Protein 1Y9U (pdb70)

Nearest PDB structures (foldseek):
  1y9u-assembly1_A  TM=1.003E+00  e=2.178E-64  Bordetella pertussis Tohama I
  1si1-assembly1_A  TM=9.492E-01  e=6.225E-42  Mannheimia haemolytica
  1q35-assembly1_A  TM=8.789E-01  e=8.804E-40  Mannheimia haemolytica
  6g7q-assembly1_B  TM=9.442E-01  e=4.178E-35  Trichodesmium erythraeum IMS101
  1y4t-assembly2_D  TM=8.610E-01  e=1.663E-35  Campylobacter jejuni

B-factor: mean 17.1, std 7.38, range [7.53, 61.7]

InterPro domains:
  IPR026045 Ferric binding protein [PIRSF002825] (18-348)

CATH classification: 3.40.190.10 (+1 more: 3.40.190.10)

Sequence (314 aa):
DEVSLYTTREPKLIQPLLDAFAKDSGIKVNTVFVKDGLLERVRAEGDKSPADVLMTVDIGNLIDLVNGGVTQKIQSQTLDSVVPANLRGAEGSWYALSLRDRVLYVEKDLKLDSFRYGDLADPKWKGKVCIRSGQHPYNTALVAAMIAHDGAEATEKWLRGVKANLARKAAGGDRDVARDILGGICDIGLANAYYYVGHMKNAEPGTDARKWGDAIKVVRPTFAGGTHVNISGAAVAAHAPNKANAVKLLEYLVSEPAQTLYAQANYEYPVRAGVKLDAVVASFGPLKVDTLPVAEIAKYRKQASELVDKVGFDN

Secondary structure (DSSP, 8-state):
-EEEEEESS-GGGTHHHHHHHHHHH-PEEEEEE-SS-HHHHHHHHGGG----EEEEESHHHHHHHHHTT-EE----HHHHHHS-GGGB-GGGS-EEEEEEEEEEEEETT------BGGGGG-GGGTT-EE---TTSHHHHHHHHHHHHHH-HHHHHHHHHHHHHHBSS-S-S-HHHHHHHHHTTS-SEEEEEHHHHHHHHHSPTTSHHHHHHHTEEEE--B----B-EEEEEEEEETT-TTHHHHHHHHHHHTSHHHHHHHHHHTT-EESSTTPPPPHHHHHT----B--S-THHHHHHHHHHHHHHHHTTTT-

Radius of gyration: 19.84 Å; Cα contacts (8 Å, |Δi|>4): 669; chains: 1; bounding box: 51×49×40 Å

Solvent-accessible surface area: 13526 Å² total; per-residue (Å²): 154,55,0,7,0,4,0,31,16,98,31,148,47,2,40,86,2,0,78,38,13,28,179,127,55,60,14,124,23,44,43,40,70,7,156,127,31,10,29,102,104,9,129,91,60,30,105,190,5,68,1,0,0,0,0,8,34,20,0,13,75,0,32,78,5,44,119,16,52,7,21,48,112,6,146,10,141,53,0,58,78,25,1,60,73,31,4,63,8,82,110,6,14,10,1,0,0,0,7,20,6,3,0,0,0,0,51,105,96,46,199,32,143,52,4,93,1,43,54,0,22,55,112,138,22,147,36,87,0,0,4,38,30,2,68,48,67,39,5,8,0,1,4,0,0,7,10,29,72,76,29,37,155,45,0,32,157,14,2,109,19,0,66,58,4,28,34,57,136,3,27,49,20,3,103,28,0,0,101,7,4,74,56,61,86,3,36,0,0,1,0,4,3,11,24,0,0,59,1,50,63,21,122,105,88,53,99,40,72,124,55,0,77,10,2,62,19,13,27,0,28,16,118,83,5,1,4,3,13,0,0,0,0,1,2,2,26,89,15,82,36,80,73,23,0,26,114,0,0,46,40,0,0,28,78,91,0,0,40,89,6,5,74,37,20,44,7,49,6,11,71,94,70,12,166,40,17,82,22,6,50,84,24,31,136,31,128,38,10,107,24,68,6,38,45,2,27,144,47,42,155,76,0,36,106,18,3,107,130,7,15,4,48,138

Organism: Bordetella pertussis (strain Tohama I / ATCC BAA-589 / NCTC 13251) (NCBI:txid257313)

Foldseek 3Di:
DEAEEEELPDCVLAVVVQVVCCVVVVYHYHYHHDVDDPLVVQVVCPLPRQHFKYWYFFPLVLVCNLVSQFFDFDDDPLQPVFFDPLQADPRQAKGFFFKWFKFKKFFAPDPDAAAALLCLLPLVLAQAEAAAACLPSVNLLVLLVCCVPPNDVSSLSSLLSNLRRHNDFRHDAQLVRLVVCLVVRHGMYIHIPLLLVVQCPDDPPDPSVVSSVRTATHAHQHVHFTDITGIIMGTTNNHPPNVVSVVVRSSSSDQVNSLSSCNSSQTGGSGPPHDHDPSNVVNDDHGHHPHRSVSSSVRSVVSSVSSVVSVSRD

Structure (mmCIF, N/CA/C/O backbone):
data_1Y9U
#
_entry.id   1Y9U
#
_cell.length_a   59.390
_cell.length_b   71.470
_cell.length_c   74.820
_cell.angle_alpha   90.00
_cell.angle_beta   90.00
_cell.angle_gamma   90.00
#
_symmetry.space_group_name_H-M   'P 21 21 21'
#
loop_
_entity.id
_entity.type
_entity.pdbx_description
1 polymer 'putative iron binding protein'
2 water water
#
loop_
_atom_site.group_PDB
_atom_site.id
_atom_site.type_symbol
_atom_site.label_atom_id
_atom_site.label_alt_id
_atom_site.label_comp_id
_atom_site.label_asym_id
_atom_site.label_entity_id
_atom_site.label_seq_id
_atom_site.pdbx_PDB_ins_code
_atom_site.Cartn_x
_atom_site.Cartn_y
_atom_site.Cartn_z
_atom_site.occupancy
_atom_site.B_iso_or_equiv
_atom_site.auth_seq_id
_atom_site.auth_comp_id
_atom_site.auth_asym_id
_atom_site.auth_atom_id
_atom_site.pdbx_PDB_model_num
ATOM 1 N N . ASP A 1 6 ? -24.387 50.390 12.907 1.00 28.30 6 ASP A N 1
ATOM 2 C CA . ASP A 1 6 ? -25.056 49.656 11.795 1.00 27.62 6 ASP A CA 1
ATOM 3 C C . ASP A 1 6 ? -24.210 48.472 11.270 1.00 25.02 6 ASP A C 1
ATOM 4 O O . ASP A 1 6 ? -24.272 47.422 11.864 1.00 23.79 6 ASP A O 1
ATOM 9 N N . GLU A 1 7 ? -23.433 48.644 10.194 1.00 22.95 7 GLU A N 1
ATOM 10 C CA . GLU A 1 7 ? -22.832 47.502 9.482 1.00 21.59 7 GLU A CA 1
ATOM 11 C C . GLU A 1 7 ? -21.485 47.772 8.793 1.00 19.65 7 GLU A C 1
ATOM 12 O O . GLU A 1 7 ? -21.049 48.910 8.601 1.00 18.20 7 GLU A O 1
ATOM 18 N N . VAL A 1 8 ? -20.847 46.671 8.403 1.00 18.54 8 VAL A N 1
ATOM 19 C CA . VAL A 1 8 ? -19.580 46.692 7.681 1.00 17.61 8 VAL A CA 1
ATOM 20 C C . VAL A 1 8 ? -19.515 45.409 6.858 1.00 17.09 8 VAL A C 1
ATOM 21 O O . VAL A 1 8 ? -19.859 44.328 7.343 1.00 16.91 8 VAL A O 1
ATOM 25 N N . SER A 1 9 ? -19.058 45.546 5.620 1.00 17.45 9 SER A N 1
ATOM 26 C CA . SER A 1 9 ? -18.970 44.413 4.711 1.00 17.45 9 SER A CA 1
ATOM 27 C C . SER A 1 9 ? -17.514 44.020 4.431 1.00 16.54 9 SER A C 1
ATOM 28 O O . SER A 1 9 ? -16.736 44.799 3.916 1.00 16.15 9 SER A O 1
ATOM 31 N N . LEU A 1 10 ? -17.185 42.783 4.775 1.00 15.90 10 LEU A N 1
ATOM 32 C CA . LEU A 1 10 ? -15.847 42.227 4.538 1.00 15.68 10 LEU A CA 1
ATOM 33 C C . LEU A 1 10 ? -15.880 41.327 3.324 1.00 15.66 10 LEU A C 1
ATOM 34 O O . LEU A 1 10 ? -16.517 40.288 3.359 1.00 16.54 10 LEU A O 1
ATOM 39 N N . TYR A 1 11 ? -15.201 41.732 2.263 1.00 15.67 11 TYR A N 1
ATOM 40 C CA . TYR A 1 11 ? -15.007 40.866 1.100 1.00 16.18 11 TYR A CA 1
ATOM 41 C C . TYR A 1 11 ? -13.684 40.141 1.306 1.00 16.16 11 TYR A C 1
ATOM 42 O O . TYR A 1 11 ? -12.649 40.788 1.413 1.00 16.03 11 TYR A O 1
ATOM 51 N N . THR A 1 12 ? -13.722 38.810 1.320 1.00 16.06 12 THR A N 1
ATOM 52 C CA . THR A 1 12 ? -12.558 38.001 1.679 1.00 15.95 12 THR A CA 1
ATOM 53 C C . THR A 1 12 ? -12.371 36.809 0.770 1.00 16.61 12 THR A C 1
ATOM 54 O O . THR A 1 12 ? -13.324 36.111 0.464 1.00 15.86 12 THR A O 1
ATOM 58 N N . THR A 1 13 ? -11.124 36.564 0.371 1.00 16.97 13 THR A N 1
ATOM 59 C CA . THR A 1 13 ? -10.784 35.359 -0.377 1.00 17.86 13 THR A CA 1
ATOM 60 C C . THR A 1 13 ? -10.349 34.243 0.566 1.00 19.30 13 THR A C 1
ATOM 61 O O . THR A 1 13 ? -10.045 33.124 0.119 1.00 20.26 13 THR A O 1
ATOM 65 N N . ARG A 1 14 ? -10.256 34.550 1.862 1.00 20.68 14 ARG A N 1
ATOM 66 C CA . ARG A 1 14 ? -10.004 33.546 2.898 1.00 22.33 14 ARG A CA 1
ATOM 67 C C . ARG A 1 14 ? -11.313 32.932 3.364 1.00 24.59 14 ARG A C 1
ATOM 68 O O . ARG A 1 14 ? -12.271 33.676 3.627 1.00 24.65 14 ARG A O 1
ATOM 76 N N . GLU A 1 15 ? -11.331 31.608 3.551 1.00 27.07 15 GLU A N 1
ATOM 77 C CA . GLU A 1 15 ? -12.564 30.873 3.864 1.00 29.35 15 GLU A CA 1
ATOM 78 C C . GLU A 1 15 ? -13.146 31.537 5.099 1.00 29.72 15 GLU A C 1
ATOM 79 O O . GLU A 1 15 ? -12.421 31.722 6.077 1.00 30.17 15 GLU A O 1
ATOM 85 N N . PRO A 1 16 ? -14.425 31.905 5.083 1.00 30.35 16 PRO A N 1
ATOM 86 C CA . PRO A 1 16 ? -15.045 32.522 6.264 1.00 30.35 16 PRO A CA 1
ATOM 87 C C . PRO A 1 16 ? -14.848 31.752 7.582 1.00 30.05 16 PRO A C 1
ATOM 88 O O . PRO A 1 16 ? -14.899 32.366 8.648 1.00 29.64 16 PRO A O 1
ATOM 92 N N . LYS A 1 17 ? -14.617 30.442 7.539 1.00 29.69 17 LYS A N 1
ATOM 93 C CA . LYS A 1 17 ? -14.469 29.697 8.788 1.00 29.81 17 LYS A CA 1
ATOM 94 C C . LYS A 1 17 ? -13.148 29.963 9.527 1.00 28.52 17 LYS A C 1
ATOM 95 O O . LYS A 1 17 ? -13.083 29.789 10.734 1.00 28.81 17 LYS A O 1
ATOM 101 N N . LEU A 1 18 ? -12.123 30.429 8.818 1.00 27.43 18 LEU A N 1
ATOM 102 C CA . LEU A 1 18 ? -10.886 30.912 9.448 1.00 26.66 18 LEU A CA 1
ATOM 103 C C . LEU A 1 18 ? -11.108 32.164 10.304 1.00 25.62 18 LEU A C 1
ATOM 104 O O . LEU A 1 18 ? -10.309 32.471 11.196 1.00 25.04 18 LEU A O 1
ATOM 109 N N . ILE A 1 19 ? -12.182 32.891 10.025 1.00 23.87 19 ILE A N 1
ATOM 110 C CA . ILE A 1 19 ? -12.391 34.202 10.632 1.00 23.01 19 ILE A CA 1
ATOM 111 C C . ILE A 1 19 ? -13.751 34.403 11.300 1.00 21.66 19 ILE A C 1
ATOM 112 O O . ILE A 1 19 ? -13.941 35.411 11.944 1.00 20.23 19 ILE A O 1
ATOM 117 N N . GLN A 1 20 ? -14.704 33.481 11.170 1.00 21.14 20 GLN A N 1
ATOM 118 C CA . GLN A 1 20 ? -16.054 33.802 11.651 1.00 20.62 20 GLN A CA 1
ATOM 119 C C . GLN A 1 20 ? -16.115 34.032 13.159 1.00 19.90 20 GLN A C 1
ATOM 120 O O . GLN A 1 20 ? -16.759 34.971 13.595 1.00 18.65 20 GLN A O 1
ATOM 126 N N . PRO A 1 21 ? -15.478 33.195 13.971 1.00 19.76 21 PRO A N 1
ATOM 127 C CA . PRO A 1 21 ? -15.483 33.442 15.413 1.00 19.65 21 PRO A CA 1
ATOM 128 C C . PRO A 1 21 ? -14.965 34.834 15.798 1.00 19.03 21 PRO A C 1
ATOM 129 O O . PRO A 1 21 ? -15.609 35.508 16.598 1.00 19.44 21 PRO A O 1
ATOM 133 N N . LEU A 1 22 ? -13.860 35.286 15.221 1.00 18.38 22 LEU A N 1
ATOM 134 C CA . LEU A 1 22 ? -13.352 36.604 15.581 1.00 17.90 22 LEU A CA 1
ATOM 135 C C . LEU A 1 22 ? -14.241 37.733 15.020 1.00 17.39 22 LEU A C 1
ATOM 136 O O . LEU A 1 22 ? -14.383 38.765 15.653 1.00 17.04 22 LEU A O 1
ATOM 141 N N . LEU A 1 23 ? -14.894 37.518 13.878 1.00 16.89 23 LEU A N 1
ATOM 142 C CA . LEU A 1 23 ? -15.853 38.476 13.354 1.00 16.83 23 LEU A CA 1
ATOM 143 C C . LEU A 1 23 ? -17.097 38.567 14.239 1.00 16.91 23 LEU A C 1
ATOM 144 O O . LEU A 1 23 ? -17.634 39.664 14.449 1.00 16.71 23 LEU A O 1
ATOM 149 N N . ASP A 1 24 ? -17.533 37.424 14.757 1.00 16.62 24 ASP A N 1
ATOM 150 C CA . ASP A 1 24 ? -18.686 37.388 15.665 1.00 17.14 24 ASP A CA 1
ATOM 151 C C . ASP A 1 24 ? -18.385 38.125 16.962 1.00 17.13 24 ASP A C 1
ATOM 152 O O . ASP A 1 24 ? -19.267 38.795 17.515 1.00 16.85 24 ASP A O 1
ATOM 157 N N . ALA A 1 25 ? -17.161 37.997 17.471 1.00 16.65 25 ALA A N 1
ATOM 158 C CA . ALA A 1 25 ? -16.781 38.740 18.676 1.00 16.77 25 ALA A CA 1
ATOM 159 C C . ALA A 1 25 ? -16.807 40.252 18.420 1.00 16.46 25 ALA A C 1
ATOM 160 O O . ALA A 1 25 ? -17.322 41.021 19.235 1.00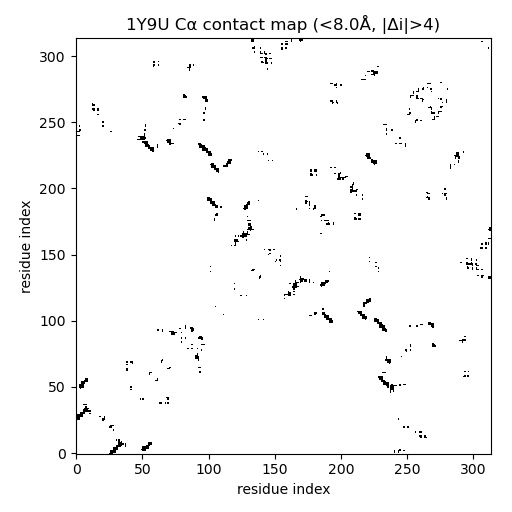 16.14 25 ALA A O 1
ATOM 162 N N . PHE A 1 26 ? -16.297 40.680 17.271 1.00 15.72 26 PHE A N 1
ATOM 163 C CA . PHE A 1 26 ? -16.322 42.094 16.905 1.00 15.34 26 PHE A CA 1
ATOM 164 C C . PHE A 1 26 ? -17.752 42.612 16.837 1.00 15.48 26 PHE A C 1
ATOM 165 O O . PHE A 1 26 ? -18.047 43.693 17.332 1.00 14.93 26 PHE A O 1
ATOM 173 N N . ALA A 1 27 ? -18.627 41.848 16.195 1.00 16.44 27 ALA A N 1
ATOM 174 C CA . ALA A 1 27 ? -20.017 42.256 16.069 1.00 16.41 27 ALA A CA 1
ATOM 175 C C . ALA A 1 27 ? -20.719 42.339 17.419 1.00 17.02 27 ALA A C 1
ATOM 176 O O . ALA A 1 27 ? -21.437 43.300 17.672 1.00 17.42 27 ALA A O 1
ATOM 178 N N . LYS A 1 28 ? -20.515 41.338 18.267 1.00 17.89 28 LYS A N 1
ATOM 179 C CA . LYS A 1 28 ? -21.128 41.311 19.597 1.00 19.36 28 LYS A CA 1
ATOM 180 C C . LYS A 1 28 ? -20.704 42.531 20.414 1.00 19.67 28 LYS A C 1
ATOM 181 O O . LYS A 1 28 ? -21.535 43.252 20.985 1.00 20.49 28 LYS A O 1
ATOM 187 N N . ASP A 1 29 ? -19.401 42.775 20.441 1.00 19.24 29 ASP A N 1
ATOM 188 C CA . ASP A 1 29 ? -18.828 43.792 21.314 1.00 19.48 29 ASP A CA 1
ATOM 189 C C . ASP A 1 29 ? -19.100 45.199 20.824 1.00 18.90 29 ASP A C 1
ATOM 190 O O . ASP A 1 29 ? -19.382 46.094 21.623 1.00 18.87 29 ASP A O 1
ATOM 195 N N . SER A 1 30 ? -19.052 45.394 19.511 1.00 18.40 30 SER A N 1
ATOM 196 C CA . SER A 1 30 ? -19.249 46.698 18.896 1.00 18.49 30 SER A CA 1
ATOM 197 C C . SER A 1 30 ? -20.709 47.049 18.572 1.00 18.95 30 SER A C 1
ATOM 198 O O . SER A 1 30 ? -21.071 48.226 18.455 1.00 19.77 30 SER A O 1
ATOM 201 N N . GLY A 1 31 ? -21.538 46.032 18.406 1.00 18.98 31 GLY A N 1
ATOM 202 C CA . GLY A 1 31 ? -22.876 46.221 17.858 1.00 19.76 31 GLY A CA 1
ATOM 203 C C . GLY A 1 31 ? -22.958 46.477 16.361 1.00 20.31 31 GLY A C 1
ATOM 204 O O . GLY A 1 31 ? -24.027 46.780 15.841 1.00 21.09 31 GLY A O 1
ATOM 205 N N . ILE A 1 32 ? -21.837 46.356 15.661 1.00 19.78 32 ILE A N 1
ATOM 206 C CA . ILE A 1 32 ? -21.783 46.525 14.218 1.00 19.84 32 ILE A CA 1
ATOM 207 C C . ILE A 1 32 ? -21.982 45.148 13.585 1.00 20.16 32 ILE A C 1
ATOM 208 O O . ILE A 1 32 ? -21.262 44.213 13.900 1.00 20.99 32 ILE A O 1
ATOM 213 N N . LYS A 1 33 ? -23.001 45.028 12.741 1.00 20.33 33 LYS A N 1
ATOM 214 C CA . LYS A 1 33 ? -23.256 43.806 11.989 1.00 20.55 33 LYS A CA 1
ATOM 215 C C . LYS A 1 33 ? -22.140 43.656 10.953 1.00 20.09 33 LYS A C 1
ATOM 216 O O . LYS A 1 33 ? -21.836 44.596 10.238 1.00 19.58 33 LYS A O 1
ATOM 222 N N . VAL A 1 34 ? -21.524 42.475 10.903 1.00 19.54 34 VAL A N 1
ATOM 223 C CA . VAL A 1 34 ? -20.514 42.181 9.903 1.00 19.95 34 VAL A CA 1
ATOM 224 C C . VAL A 1 34 ? -21.121 41.312 8.805 1.00 19.63 34 VAL A C 1
ATOM 225 O O . VAL A 1 34 ? -21.646 40.252 9.093 1.00 19.79 34 VAL A O 1
ATOM 229 N N . ASN A 1 35 ? -21.051 41.788 7.566 1.00 19.52 35 ASN A N 1
ATOM 230 C CA . ASN A 1 35 ? -21.450 41.006 6.396 1.00 20.34 35 ASN A CA 1
ATOM 231 C C . ASN A 1 35 ? -20.212 40.377 5.800 1.00 21.09 35 ASN A C 1
ATOM 232 O O . ASN A 1 35 ? -19.335 41.082 5.317 1.00 21.25 35 ASN A O 1
ATOM 237 N N . THR A 1 36 ? -20.148 39.054 5.844 1.00 21.95 36 THR A N 1
ATOM 238 C CA . THR A 1 36 ? -18.997 38.313 5.341 1.00 22.46 36 THR A CA 1
ATOM 239 C C . THR A 1 36 ? -19.335 37.870 3.933 1.00 22.43 36 THR A C 1
ATOM 240 O O . THR A 1 36 ? -20.283 37.108 3.736 1.00 23.58 36 THR A O 1
ATOM 244 N N . VAL A 1 37 ? -18.571 38.363 2.966 1.00 21.79 37 VAL A N 1
ATOM 245 C CA . VAL A 1 37 ? -18.741 38.043 1.553 1.00 21.61 37 VAL A CA 1
ATOM 246 C C . VAL A 1 37 ? -17.509 37.290 1.060 1.00 20.78 37 VAL A C 1
ATOM 247 O O . VAL A 1 37 ? -16.459 37.877 0.834 1.00 19.54 37 VAL A O 1
ATOM 251 N N . PHE A 1 38 ? -17.671 35.985 0.859 1.00 20.38 38 PHE A N 1
ATOM 252 C CA . PHE A 1 38 ? -16.594 35.118 0.416 1.00 20.84 38 PHE A CA 1
ATOM 253 C C . PHE A 1 38 ? -16.441 35.230 -1.099 1.00 21.70 38 PHE A C 1
ATOM 254 O O . PHE A 1 38 ? -17.400 34.971 -1.862 1.00 22.05 38 PHE A O 1
ATOM 262 N N . VAL A 1 39 ? -15.253 35.617 -1.538 1.00 22.91 39 VAL A N 1
ATOM 263 C CA . VAL A 1 39 ? -14.925 35.741 -2.954 1.00 24.07 39 VAL A CA 1
ATOM 264 C C . VAL A 1 39 ? -13.753 34.802 -3.272 1.00 25.53 39 VAL A C 1
ATOM 265 O O . VAL A 1 39 ? -12.579 35.168 -3.116 1.00 25.01 39 VAL A O 1
ATOM 269 N N . LYS A 1 40 ? -14.078 33.589 -3.712 1.00 27.12 40 LYS A N 1
ATOM 270 C CA . LYS A 1 40 ? -13.069 32.537 -3.920 1.00 28.52 40 LYS A CA 1
ATOM 271 C C . LYS A 1 40 ? -11.904 32.988 -4.836 1.00 28.94 40 LYS A C 1
ATOM 272 O O . LYS A 1 40 ? -10.719 32.791 -4.519 1.00 28.88 40 LYS A O 1
ATOM 278 N N . ASP A 1 41 ? -12.238 33.624 -5.949 1.00 29.61 41 ASP A N 1
ATOM 279 C CA . ASP A 1 41 ? -11.223 34.244 -6.803 1.00 30.09 41 ASP A CA 1
ATOM 280 C C . ASP A 1 41 ? -11.790 35.462 -7.534 1.00 29.40 41 ASP A C 1
ATOM 281 O O . ASP A 1 41 ? -12.993 35.699 -7.507 1.00 29.32 41 ASP A O 1
ATOM 286 N N . GLY A 1 42 ? -10.909 36.258 -8.129 1.00 28.49 42 GLY A N 1
ATOM 287 C CA . GLY A 1 42 ? -11.305 37.434 -8.886 1.00 28.15 42 GLY A CA 1
ATOM 288 C C . GLY A 1 42 ? -11.842 38.567 -8.028 1.00 27.71 42 GLY A C 1
ATOM 289 O O . GLY A 1 42 ? -12.795 39.247 -8.409 1.00 27.73 42 GLY A O 1
ATOM 290 N N . LEU A 1 43 ? -11.220 38.788 -6.875 1.00 26.94 43 LEU A N 1
ATOM 291 C CA . LEU A 1 43 ? -11.670 39.842 -5.971 1.00 25.86 43 LEU A CA 1
ATOM 292 C C . LEU A 1 43 ? -11.553 41.220 -6.616 1.00 25.86 43 LEU A C 1
ATOM 293 O O . LEU A 1 43 ? -12.495 42.010 -6.561 1.00 25.19 43 LEU A O 1
ATOM 298 N N . LEU A 1 44 ? -10.403 41.512 -7.222 1.00 25.71 44 LEU A N 1
ATOM 299 C CA . LEU A 1 44 ? -10.207 42.782 -7.924 1.00 26.05 44 LEU A CA 1
ATOM 300 C C . LEU A 1 44 ? -11.328 43.030 -8.922 1.00 26.86 44 LEU A C 1
ATOM 301 O O . LEU A 1 44 ? -11.894 44.115 -8.981 1.00 26.04 44 LEU A O 1
ATOM 306 N N . GLU A 1 45 ? -11.637 42.003 -9.701 1.00 27.98 45 GLU A N 1
ATOM 307 C CA . GLU A 1 45 ? -12.594 42.128 -10.786 1.00 29.48 45 GLU A CA 1
ATOM 308 C C . GLU A 1 45 ? -14.022 42.335 -10.279 1.00 29.84 45 GLU A C 1
ATOM 309 O O . GLU A 1 45 ? -14.767 43.139 -10.846 1.00 30.31 45 GLU A O 1
ATOM 315 N N . ARG A 1 46 ? -14.401 41.629 -9.212 1.00 30.08 46 ARG A N 1
ATOM 316 C CA . ARG A 1 46 ? -15.728 41.794 -8.608 1.00 30.45 46 ARG A CA 1
ATOM 317 C C . ARG A 1 46 ? -15.922 43.200 -8.049 1.00 30.09 46 ARG A C 1
ATOM 318 O O . ARG A 1 46 ? -16.973 43.788 -8.233 1.00 29.54 46 ARG A O 1
ATOM 326 N N . VAL A 1 47 ? -14.918 43.728 -7.352 1.00 29.52 47 VAL A N 1
ATOM 327 C CA . VAL A 1 47 ? -15.054 45.042 -6.724 1.00 29.44 47 VAL A CA 1
ATOM 328 C C . VAL A 1 47 ? -15.115 46.145 -7.786 1.00 29.78 47 VAL A C 1
ATOM 329 O O . VAL A 1 47 ? -15.937 47.047 -7.688 1.00 29.18 47 VAL A O 1
ATOM 333 N N . ARG A 1 48 ? -14.246 46.062 -8.791 1.00 30.31 48 ARG A N 1
ATOM 334 C CA . ARG A 1 48 ? -14.250 47.011 -9.909 1.00 31.00 48 ARG A CA 1
ATOM 335 C C . ARG A 1 48 ? -15.599 47.020 -10.635 1.00 30.82 48 ARG A C 1
ATOM 336 O O . ARG A 1 48 ? -16.109 48.084 -10.994 1.00 30.50 48 ARG A O 1
ATOM 344 N N . ALA A 1 49 ? -16.171 45.837 -10.840 1.00 30.64 49 ALA A N 1
ATOM 345 C CA . ALA A 1 49 ? -17.422 45.690 -11.585 1.00 30.89 49 ALA A CA 1
ATOM 346 C C . ALA A 1 49 ? -18.616 46.235 -10.810 1.00 30.92 49 ALA A C 1
ATOM 347 O O . ALA A 1 49 ? -19.602 46.674 -11.402 1.00 31.28 49 ALA A O 1
ATOM 349 N N . GLU A 1 50 ? -18.526 46.205 -9.484 1.00 30.67 50 GLU A N 1
ATOM 350 C CA . GLU A 1 50 ? -19.585 46.728 -8.635 1.00 30.24 50 GLU A CA 1
ATOM 351 C C . GLU A 1 50 ? -19.524 48.262 -8.592 1.00 30.43 50 GLU A C 1
ATOM 352 O O . GLU A 1 50 ? -20.488 48.909 -8.205 1.00 30.91 50 GLU A O 1
ATOM 358 N N . GLY A 1 51 ? -18.380 48.830 -8.980 1.00 30.45 51 GLY A N 1
ATOM 359 C CA . GLY A 1 51 ? -18.241 50.266 -9.178 1.00 30.44 51 GLY A CA 1
ATOM 360 C C . GLY A 1 51 ? -18.331 51.129 -7.932 1.00 30.14 51 GLY A C 1
ATOM 361 O O . GLY A 1 51 ? -17.987 50.694 -6.832 1.00 30.28 51 GLY A O 1
ATOM 362 N N . ASP A 1 52 ? -18.811 52.358 -8.120 1.00 29.36 52 ASP A N 1
ATOM 363 C CA . ASP A 1 52 ? -18.826 53.383 -7.071 1.00 29.07 52 ASP A CA 1
ATOM 364 C C . ASP A 1 52 ? -19.732 53.041 -5.888 1.00 27.79 52 ASP A C 1
ATOM 365 O O . ASP A 1 52 ? -19.488 53.507 -4.768 1.00 27.96 52 ASP A O 1
ATOM 370 N N . LYS A 1 53 ? -20.780 52.251 -6.130 1.00 26.14 53 LYS A N 1
ATOM 371 C CA . LYS A 1 53 ? -21.696 51.842 -5.071 1.00 25.44 53 LYS A CA 1
ATOM 372 C C . LYS A 1 53 ? -21.444 50.430 -4.531 1.00 24.72 53 LYS A C 1
ATOM 373 O O . LYS A 1 53 ? -22.295 49.874 -3.836 1.00 25.10 53 LYS A O 1
ATOM 379 N N . SER A 1 54 ? -20.277 49.854 -4.820 1.00 24.15 54 SER A N 1
ATOM 380 C CA . SER A 1 54 ? -19.928 48.543 -4.264 1.00 23.37 54 SER A CA 1
ATOM 381 C C . SER A 1 54 ? -20.089 48.593 -2.749 1.00 22.18 54 SER A C 1
ATOM 382 O O . SER A 1 54 ? -19.575 49.533 -2.121 1.00 22.83 54 SER A O 1
ATOM 385 N N . PRO A 1 55 ? -20.786 47.625 -2.152 1.00 21.51 55 PRO A N 1
ATOM 386 C CA . PRO A 1 55 ? -20.929 47.565 -0.692 1.00 21.18 55 PRO A CA 1
ATOM 387 C C . PRO A 1 55 ? -19.640 47.249 0.066 1.00 20.35 55 PRO A C 1
ATOM 388 O O . PRO A 1 55 ? -19.646 47.338 1.289 1.00 20.16 55 PRO A O 1
ATOM 392 N N . ALA A 1 56 ? -18.582 46.839 -0.624 1.00 19.82 56 ALA A N 1
ATOM 393 C CA . ALA A 1 56 ? -17.361 46.412 0.077 1.00 18.96 56 ALA A CA 1
ATOM 394 C C . ALA A 1 56 ? -16.768 47.524 0.944 1.00 18.36 56 ALA A C 1
ATOM 395 O O . ALA A 1 56 ? -16.582 48.657 0.487 1.00 18.37 56 ALA A O 1
ATOM 397 N N . ASP A 1 57 ? -16.439 47.165 2.183 1.00 17.17 57 ASP A N 1
ATOM 398 C CA . ASP A 1 57 ? -15.771 48.066 3.116 1.00 16.89 57 ASP A CA 1
ATOM 399 C C . ASP A 1 57 ? -14.297 47.713 3.307 1.00 15.51 57 ASP A C 1
ATOM 400 O O . ASP A 1 57 ? -13.436 48.583 3.253 1.00 14.69 57 ASP A O 1
ATOM 405 N N . VAL A 1 58 ? -14.036 46.437 3.569 1.00 15.42 58 VAL A N 1
ATOM 406 C CA . VAL A 1 58 ? -12.687 45.923 3.798 1.00 14.25 58 VAL A CA 1
ATOM 407 C C . VAL A 1 58 ? -12.466 44.749 2.845 1.00 14.74 58 VAL A C 1
ATOM 408 O O . VAL A 1 58 ? -13.339 43.901 2.701 1.00 14.93 58 VAL A O 1
ATOM 412 N N . LEU A 1 59 ? -11.298 44.734 2.208 1.00 14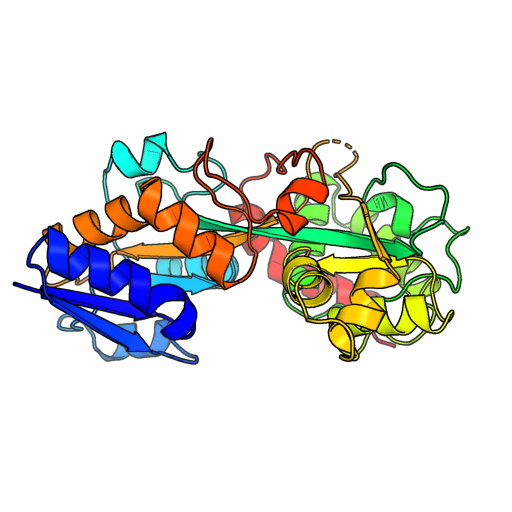.47 59 LEU A N 1
ATOM 413 C CA . LEU A 1 59 ? -10.879 43.687 1.281 1.00 14.64 59 LEU A CA 1
ATOM 414 C C . LEU A 1 59 ? -9.785 42.886 1.966 1.00 14.04 59 LEU A C 1
ATOM 415 O O . LEU A 1 59 ? -8.824 43.464 2.430 1.00 15.30 59 LEU A O 1
ATOM 420 N N . MET A 1 60 ? -9.954 41.575 2.033 1.00 13.57 60 MET A N 1
ATOM 421 C CA . MET A 1 60 ? -9.001 40.682 2.710 1.00 13.00 60 MET A CA 1
ATOM 422 C C . MET A 1 60 ? -8.555 39.579 1.741 1.00 13.13 60 MET A C 1
ATOM 423 O O . MET A 1 60 ? -9.403 38.924 1.113 1.00 13.91 60 MET A O 1
ATOM 428 N N . THR A 1 61 ? -7.248 39.348 1.639 1.00 13.29 61 THR A N 1
ATOM 429 C CA . THR A 1 61 ? -6.739 38.299 0.758 1.00 13.52 61 THR A CA 1
ATOM 430 C C . THR A 1 61 ? -5.390 37.784 1.234 1.00 12.75 61 THR A C 1
ATOM 431 O O . THR A 1 61 ? -4.893 38.178 2.304 1.00 12.94 61 THR A O 1
ATOM 435 N N . VAL A 1 62 ? -4.814 36.879 0.449 1.00 12.43 62 VAL A N 1
ATOM 436 C CA . VAL A 1 62 ? -3.520 36.283 0.737 1.00 13.27 62 VAL A CA 1
ATOM 437 C C . VAL A 1 62 ? -2.590 36.577 -0.433 1.00 13.25 62 VAL A C 1
ATOM 438 O O . VAL A 1 62 ? -3.046 36.632 -1.577 1.00 12.82 62 VAL A O 1
ATOM 442 N N . ASP A 1 63 ? -1.309 36.763 -0.117 1.00 12.21 63 ASP A N 1
ATOM 443 C CA . ASP A 1 63 ? -0.201 37.056 -1.028 1.00 12.61 63 ASP A CA 1
ATOM 444 C C . ASP A 1 63 ? -0.055 38.549 -1.269 1.00 12.94 63 ASP A C 1
ATOM 445 O O . ASP A 1 63 ? -0.992 39.202 -1.698 1.00 13.37 63 ASP A O 1
ATOM 450 N N . ILE A 1 64 ? 1.130 39.084 -0.996 1.00 13.36 64 ILE A N 1
ATOM 451 C CA . ILE A 1 64 ? 1.425 40.496 -1.234 1.00 14.73 64 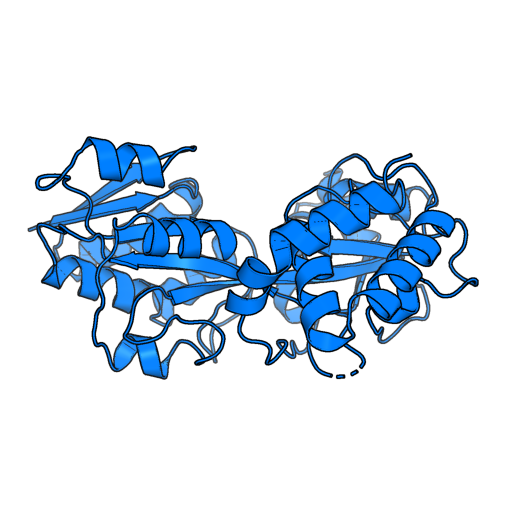ILE A CA 1
ATOM 452 C C . ILE A 1 64 ? 1.116 40.913 -2.666 1.00 15.30 64 ILE A C 1
ATOM 453 O O . ILE A 1 64 ? 0.616 42.008 -2.891 1.00 15.81 64 ILE A O 1
ATOM 458 N N . GLY A 1 65 ? 1.390 40.048 -3.643 1.00 15.62 65 GLY A N 1
ATOM 459 C CA . GLY A 1 65 ? 1.059 40.358 -5.026 1.00 16.47 65 GLY A CA 1
ATOM 460 C C . GLY A 1 65 ? -0.407 40.641 -5.246 1.00 16.42 65 GLY A C 1
ATOM 461 O O . GLY A 1 65 ? -0.764 41.583 -5.966 1.00 17.74 65 GLY A O 1
ATOM 462 N N . ASN A 1 66 ? -1.272 39.835 -4.628 1.00 16.61 66 ASN A N 1
ATOM 463 C CA . ASN A 1 66 ? -2.712 40.051 -4.739 1.00 17.58 66 ASN A CA 1
ATOM 464 C C . ASN A 1 66 ? -3.139 41.365 -4.093 1.00 17.62 66 ASN A C 1
ATOM 465 O O . ASN A 1 66 ? -4.025 42.055 -4.596 1.00 17.95 66 ASN A O 1
ATOM 470 N N . LEU A 1 67 ? -2.525 41.701 -2.960 1.00 18.33 67 LEU A N 1
ATOM 471 C CA . LEU A 1 67 ? -2.823 42.961 -2.286 1.00 18.70 67 LEU A CA 1
ATOM 472 C C . LEU A 1 67 ? -2.415 44.170 -3.102 1.00 19.44 67 LEU A C 1
ATOM 473 O O . LEU A 1 67 ? -3.176 45.113 -3.250 1.00 19.19 67 LEU A O 1
ATOM 478 N N . ILE A 1 68 ? -1.202 44.135 -3.640 1.00 19.70 68 ILE A N 1
ATOM 479 C CA . ILE A 1 68 ? -0.709 45.219 -4.483 1.00 20.97 68 ILE A CA 1
ATOM 480 C C . ILE A 1 68 ? -1.553 45.331 -5.743 1.00 21.00 68 ILE A C 1
ATOM 481 O O . ILE A 1 68 ? -1.807 46.432 -6.213 1.00 20.91 68 ILE A O 1
ATOM 486 N N . ASP A 1 69 ? -2.027 44.204 -6.266 1.00 20.81 69 ASP A N 1
ATOM 487 C CA . ASP A 1 69 ? -2.910 44.232 -7.427 1.00 20.94 69 ASP A CA 1
ATOM 488 C C . ASP A 1 69 ? -4.202 44.991 -7.120 1.00 20.55 69 ASP A C 1
ATOM 489 O O . ASP A 1 69 ? -4.729 45.693 -7.986 1.00 21.09 69 ASP A O 1
ATOM 494 N N . LEU A 1 70 ? -4.729 44.853 -5.901 1.00 19.94 70 LEU A N 1
ATOM 495 C CA . LEU A 1 70 ? -5.920 45.616 -5.513 1.00 19.59 70 LEU A CA 1
ATOM 496 C C . LEU A 1 70 ? -5.622 47.111 -5.491 1.00 19.50 70 LEU A C 1
ATOM 497 O O . LEU A 1 70 ? -6.419 47.917 -5.979 1.00 18.99 70 LEU A O 1
ATOM 502 N N . VAL A 1 71 ? -4.467 47.481 -4.951 1.00 19.89 71 VAL A N 1
ATOM 503 C CA . VAL A 1 71 ? -4.074 48.885 -4.828 1.00 21.00 71 VAL A CA 1
ATOM 504 C C . VAL A 1 71 ? -3.872 49.473 -6.222 1.00 21.83 71 VAL A C 1
ATOM 505 O O . VAL A 1 71 ? -4.448 50.515 -6.560 1.00 21.97 71 VAL A O 1
ATOM 509 N N . ASN A 1 72 ? -3.085 48.779 -7.037 1.00 22.91 72 ASN A N 1
ATOM 510 C CA . ASN A 1 72 ? -2.816 49.221 -8.402 1.00 23.58 72 ASN A CA 1
ATOM 511 C C . ASN A 1 72 ? -4.071 49.202 -9.277 1.00 23.99 72 ASN A C 1
ATOM 512 O O . ASN A 1 72 ? -4.188 49.999 -10.224 1.00 25.09 72 ASN A O 1
ATOM 517 N N . GLY A 1 73 ? -5.018 48.324 -8.952 1.00 23.67 73 GLY A N 1
ATOM 518 C CA . GLY A 1 73 ? -6.273 48.215 -9.673 1.00 24.03 73 GLY A CA 1
ATOM 519 C C . GLY A 1 73 ? -7.335 49.248 -9.311 1.00 23.88 73 GLY A C 1
ATOM 520 O O . GLY A 1 7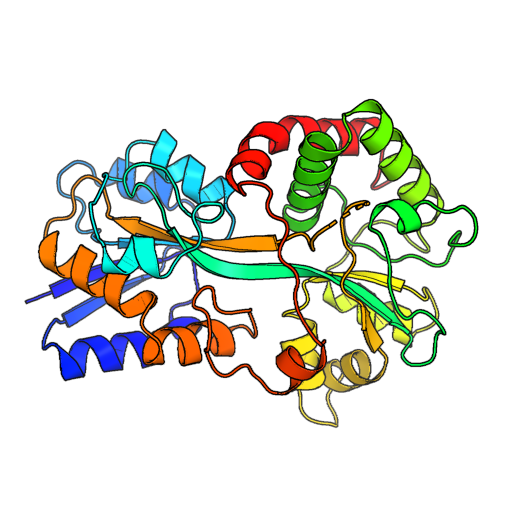3 ? -8.431 49.232 -9.891 1.00 25.05 73 GLY A O 1
ATOM 521 N N . GLY A 1 74 ? -7.039 50.101 -8.327 1.00 23.31 74 GLY A N 1
ATOM 522 C CA . GLY A 1 74 ? -7.861 51.258 -7.985 1.00 22.82 74 GLY A CA 1
ATOM 523 C C . GLY A 1 74 ? -9.054 51.001 -7.084 1.00 22.22 74 GLY A C 1
ATOM 524 O O . GLY A 1 74 ? -9.978 51.825 -7.016 1.00 22.81 74 GLY A O 1
ATOM 525 N N . VAL A 1 75 ? -9.053 49.879 -6.364 1.00 20.84 75 VAL A N 1
ATOM 526 C CA . VAL A 1 75 ? -10.216 49.485 -5.567 1.00 20.57 75 VAL A CA 1
ATOM 527 C C . VAL A 1 75 ? -9.979 49.604 -4.061 1.00 19.44 75 VAL A C 1
ATOM 528 O O . VAL A 1 75 ? -10.759 49.085 -3.269 1.00 19.44 75 VAL A O 1
ATOM 532 N N . THR A 1 76 ? -8.916 50.314 -3.699 1.00 19.38 76 THR A N 1
ATOM 533 C CA . THR A 1 76 ? -8.619 50.662 -2.307 1.00 19.43 76 THR A CA 1
ATOM 534 C C . THR A 1 76 ? -8.530 52.174 -2.090 1.00 19.35 76 THR A C 1
ATOM 535 O O . THR A 1 76 ? -8.446 52.954 -3.053 1.00 19.47 76 THR A O 1
ATOM 539 N N . GLN A 1 77 ? -8.537 52.574 -0.820 1.00 18.80 77 GLN A N 1
ATOM 540 C CA . GLN A 1 77 ? -8.191 53.937 -0.435 1.00 19.27 77 GLN A CA 1
ATOM 541 C C . GLN A 1 77 ? -7.203 53.964 0.729 1.00 19.24 77 GLN A C 1
ATOM 542 O O . GLN A 1 77 ? -7.106 53.007 1.519 1.00 20.25 77 GLN A O 1
ATOM 548 N N . LYS A 1 78 ? -6.483 55.073 0.817 1.00 19.93 78 LYS A N 1
ATOM 549 C CA . LYS A 1 78 ? -5.495 55.346 1.848 1.00 21.18 78 LYS A CA 1
ATOM 550 C C . LYS A 1 78 ? -6.208 55.650 3.154 1.00 21.26 78 LYS A C 1
ATOM 551 O O . LYS A 1 78 ? -7.252 56.286 3.150 1.00 20.99 78 LYS A O 1
ATOM 557 N N . ILE A 1 79 ? -5.655 55.170 4.264 1.00 20.81 79 ILE A N 1
ATOM 558 C CA . ILE A 1 79 ? -6.162 55.527 5.586 1.00 21.48 79 ILE A CA 1
ATOM 559 C C . ILE A 1 79 ? -5.011 55.917 6.486 1.00 21.34 79 ILE A C 1
ATOM 560 O O . ILE A 1 79 ? -3.848 55.584 6.234 1.00 21.36 79 ILE A O 1
ATOM 565 N N . GLN A 1 80 ? -5.367 56.657 7.528 1.00 21.88 80 GLN A N 1
ATOM 566 C CA . GLN A 1 80 ? -4.438 57.095 8.543 1.00 22.46 80 GLN A CA 1
ATOM 567 C C . GLN A 1 80 ? -4.913 56.458 9.831 1.00 20.74 80 GLN A C 1
ATOM 568 O O . GLN A 1 80 ? -6.079 56.585 10.226 1.00 21.90 80 GLN A O 1
ATOM 574 N N . SER A 1 81 ? -4.010 55.714 10.460 1.00 17.49 81 SER A N 1
ATOM 575 C CA . SER A 1 81 ? -4.340 55.013 11.689 1.00 15.28 81 SER A CA 1
ATOM 576 C C . SER A 1 81 ? -3.075 54.783 12.471 1.00 14.22 81 SER A C 1
ATOM 577 O O . SER A 1 81 ? -2.223 53.999 12.081 1.00 13.04 81 SER A O 1
ATOM 580 N N . GLN A 1 82 ? -2.956 55.463 13.611 1.00 13.37 82 GLN A N 1
ATOM 581 C CA . GLN A 1 82 ? -1.881 55.200 14.541 1.00 12.89 82 GLN A CA 1
ATOM 582 C C . GLN A 1 82 ? -1.972 53.758 15.078 1.00 12.40 82 GLN A C 1
ATOM 583 O O . GLN A 1 82 ? -0.953 53.151 15.374 1.00 11.59 82 GLN A O 1
ATOM 589 N N . THR A 1 83 ? -3.179 53.225 15.198 1.00 12.11 83 THR A N 1
ATOM 590 C CA . THR A 1 83 ? -3.347 51.870 15.710 1.00 11.99 83 THR A CA 1
ATOM 591 C C . THR A 1 83 ? -2.690 50.879 14.766 1.00 12.11 83 THR A C 1
ATOM 592 O O . THR A 1 83 ? -1.875 50.072 15.171 1.00 12.21 83 THR A O 1
ATOM 596 N N . LEU A 1 84 ? -3.014 50.990 13.492 1.00 11.36 84 LEU A N 1
ATOM 597 C CA . LEU A 1 84 ? -2.453 50.083 12.501 1.00 12.02 84 LEU A CA 1
ATOM 598 C C . LEU A 1 84 ? -0.954 50.327 12.304 1.00 12.29 84 LEU A C 1
ATOM 599 O O . LEU A 1 84 ? -0.183 49.381 12.240 1.00 12.82 84 LEU A O 1
ATOM 604 N N . ASP A 1 85 ? -0.516 51.579 12.225 1.00 12.51 85 ASP A N 1
ATOM 605 C CA . ASP A 1 85 ? 0.889 51.855 11.942 1.00 12.94 85 ASP A CA 1
ATOM 606 C C . ASP A 1 85 ? 1.795 51.423 13.081 1.00 12.36 85 ASP A C 1
ATOM 607 O O . ASP A 1 85 ? 2.927 51.029 12.875 1.00 13.23 85 ASP A O 1
ATOM 612 N N . SER A 1 86 ? 1.301 51.503 14.310 1.00 11.34 86 SER A N 1
ATOM 613 C CA . SER A 1 86 ? 2.117 51.131 15.445 1.00 11.82 86 SER A CA 1
ATOM 614 C C . SER A 1 86 ? 2.159 49.644 15.695 1.00 11.56 86 SER A C 1
ATOM 615 O O . SER A 1 86 ? 3.007 49.189 16.433 1.00 13.09 86 SER A O 1
ATOM 618 N N . VAL A 1 87 ? 1.202 48.898 15.141 1.00 11.85 87 VAL A N 1
ATOM 619 C CA . VAL A 1 87 ? 1.167 47.444 15.266 1.00 11.57 87 VAL A CA 1
ATOM 620 C C . VAL A 1 87 ? 1.915 46.756 14.130 1.00 11.35 87 VAL A C 1
ATOM 621 O O . VAL A 1 87 ? 2.696 45.854 14.360 1.00 12.17 87 VAL A O 1
ATOM 625 N N . VAL A 1 88 ? 1.652 47.166 12.910 1.00 10.60 88 VAL A N 1
ATOM 626 C CA . VAL A 1 88 ? 2.208 46.476 11.742 1.00 10.91 88 VAL A CA 1
ATOM 627 C C . VAL A 1 88 ? 3.567 47.078 11.405 1.00 11.93 88 VAL A C 1
ATOM 628 O O . VAL A 1 88 ? 3.654 48.278 11.159 1.00 12.20 88 VAL A O 1
ATOM 632 N N . PRO A 1 89 ? 4.634 46.280 11.392 1.00 12.32 89 PRO A N 1
ATOM 633 C CA . PRO A 1 89 ? 5.955 46.819 11.030 1.00 12.62 89 PRO A CA 1
ATOM 634 C C . PRO A 1 89 ? 5.937 47.505 9.660 1.00 12.28 89 PRO A C 1
ATOM 635 O O . PRO A 1 89 ? 5.194 47.111 8.768 1.00 13.19 89 PRO A O 1
ATOM 639 N N . ALA A 1 90 ? 6.760 48.533 9.486 1.00 12.42 90 ALA A N 1
ATOM 640 C CA . ALA A 1 90 ? 6.756 49.340 8.280 1.00 12.91 90 ALA A CA 1
ATOM 641 C C . ALA A 1 90 ? 6.998 48.524 7.002 1.00 12.69 90 ALA A C 1
ATOM 642 O O . ALA A 1 90 ? 6.403 48.797 5.969 1.00 13.68 90 ALA A O 1
ATOM 644 N N . ASN A 1 91 ? 7.846 47.506 7.091 1.00 12.23 91 ASN A N 1
ATOM 645 C CA . ASN A 1 91 ? 8.108 46.678 5.916 1.00 12.52 91 ASN A CA 1
ATOM 646 C C . ASN A 1 91 ? 6.934 45.784 5.494 1.00 12.17 91 ASN A C 1
ATOM 647 O O . ASN A 1 91 ? 6.959 45.192 4.416 1.00 12.51 91 ASN A O 1
ATOM 652 N N . LEU A 1 92 ? 5.910 45.707 6.336 1.00 12.49 92 LEU A N 1
ATOM 653 C CA . LEU A 1 92 ? 4.750 44.850 6.130 1.00 12.17 92 LEU A CA 1
ATOM 654 C C . LEU A 1 92 ? 3.454 45.653 5.974 1.00 12.20 92 LEU A C 1
ATOM 655 O O . LEU A 1 92 ? 2.374 45.125 6.169 1.00 11.33 92 LEU A O 1
ATOM 660 N N . ARG A 1 93 ? 3.580 46.926 5.623 1.00 12.37 93 ARG A N 1
ATOM 661 C CA . ARG A 1 93 ? 2.427 47.744 5.265 1.00 12.73 93 ARG A CA 1
ATOM 662 C C . ARG A 1 93 ? 2.784 48.696 4.145 1.00 13.85 93 ARG A C 1
ATOM 663 O O . ARG A 1 93 ? 3.949 49.008 3.931 1.00 14.82 93 ARG A O 1
ATOM 671 N N . GLY A 1 94 ? 1.767 49.133 3.423 1.00 15.50 94 GLY A N 1
ATOM 672 C CA . GLY A 1 94 ? 1.962 50.065 2.325 1.00 18.35 94 GLY A CA 1
ATOM 673 C C . GLY A 1 94 ? 2.010 51.493 2.854 1.00 20.64 94 GLY A C 1
ATOM 674 O O . GLY A 1 94 ? 1.449 51.823 3.898 1.00 21.89 94 GLY A O 1
ATOM 675 N N . ALA A 1 95 ? 2.686 52.362 2.124 1.00 23.87 95 ALA A N 1
ATOM 676 C CA . ALA A 1 95 ? 2.701 53.780 2.475 1.00 25.59 95 ALA A CA 1
ATOM 677 C C . ALA A 1 95 ? 1.284 54.387 2.553 1.00 26.50 95 ALA A C 1
ATOM 678 O O . ALA A 1 95 ? 0.376 53.987 1.820 1.00 27.54 95 ALA A O 1
ATOM 680 N N . GLU A 1 96 ? 1.103 55.334 3.472 1.00 26.96 96 GLU A N 1
ATOM 681 C CA . GLU A 1 96 ? -0.159 56.079 3.596 1.00 27.27 96 GLU A CA 1
ATOM 682 C C . GLU A 1 96 ? -1.365 55.171 3.841 1.00 26.39 96 GLU A C 1
ATOM 683 O O . GLU A 1 96 ? -2.482 55.473 3.429 1.00 26.71 96 GLU A O 1
ATOM 689 N N . GLY A 1 97 ? -1.128 54.053 4.515 1.00 25.04 97 GLY A N 1
ATOM 690 C CA . GLY A 1 97 ? -2.191 53.159 4.914 1.00 23.82 97 GLY A CA 1
ATOM 691 C C . GLY A 1 97 ? -2.929 52.554 3.746 1.00 22.16 97 GLY A C 1
ATOM 692 O O . GLY A 1 97 ? -4.115 52.326 3.834 1.00 22.83 97 GLY A O 1
ATOM 693 N N . SER A 1 98 ? -2.206 52.211 2.682 1.00 20.78 98 SER A N 1
ATOM 694 C CA . SER A 1 98 ? -2.813 51.611 1.507 1.00 20.09 98 SER A CA 1
ATOM 695 C C . SER A 1 98 ? -3.168 50.094 1.627 1.00 18.45 98 SER A C 1
ATOM 696 O O . SER A 1 98 ? -4.127 49.626 1.026 1.00 20.28 98 SER A O 1
ATOM 699 N N . TRP A 1 99 ? -2.363 49.337 2.359 1.00 16.56 99 TRP A N 1
ATOM 700 C CA . TRP A 1 99 ? -2.613 47.917 2.658 1.00 15.24 99 TRP A CA 1
ATOM 701 C C . TRP A 1 99 ? -1.817 47.572 3.906 1.00 13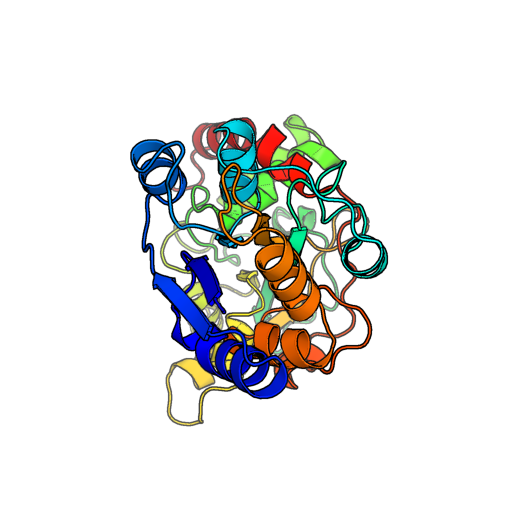.98 99 TRP A C 1
ATOM 702 O O . TRP A 1 99 ? -0.853 48.245 4.238 1.00 14.04 99 TRP A O 1
ATOM 713 N N . TYR A 1 100 ? -2.237 46.521 4.588 1.00 13.33 100 TYR A N 1
ATOM 714 C CA . TYR A 1 100 ? -1.624 46.111 5.834 1.00 11.83 100 TYR A CA 1
ATOM 715 C C . TYR A 1 100 ? -1.558 44.588 5.949 1.00 11.20 100 TYR A C 1
ATOM 716 O O . TYR A 1 100 ? -2.558 43.926 5.709 1.00 11.52 100 TYR A O 1
ATOM 725 N N . ALA A 1 101 ? -0.401 44.043 6.327 1.00 10.77 101 ALA A N 1
ATOM 726 C CA . ALA A 1 101 ? -0.309 42.623 6.682 1.00 10.81 101 ALA A CA 1
ATOM 727 C C . ALA A 1 101 ? -1.083 42.337 7.956 1.00 10.66 101 ALA A C 1
ATOM 728 O O . ALA A 1 101 ? -1.103 43.141 8.877 1.00 10.44 101 ALA A O 1
ATOM 730 N N . LEU A 1 102 ? -1.716 41.169 7.979 1.00 9.84 102 LEU A N 1
ATOM 731 C CA . LEU A 1 102 ? -2.418 40.629 9.141 1.00 10.31 102 LEU A CA 1
ATOM 732 C C . LEU A 1 102 ? -1.805 39.351 9.691 1.00 9.55 102 LEU A C 1
ATOM 733 O O . LEU A 1 102 ? -1.974 39.069 10.882 1.00 9.65 102 LEU A O 1
ATOM 738 N N . SER A 1 103 ? -1.083 38.588 8.860 1.00 9.46 103 SER A N 1
ATOM 739 C CA . SER A 1 103 ? -0.360 37.427 9.350 1.00 9.50 103 SER A CA 1
ATOM 740 C C . SER A 1 103 ? 0.791 37.143 8.413 1.00 9.62 103 SER A C 1
ATOM 741 O O . SER A 1 103 ? 0.808 37.623 7.285 1.00 10.28 103 SER A O 1
ATOM 744 N N . LEU A 1 104 ? 1.755 36.369 8.904 1.00 9.79 104 LEU A N 1
ATOM 745 C CA . LEU A 1 104 ? 2.977 36.039 8.176 1.00 10.27 104 LEU A CA 1
ATOM 746 C C . LEU A 1 104 ? 2.982 34.569 7.810 1.00 10.46 104 LEU A C 1
ATOM 747 O O . LEU A 1 104 ? 2.633 33.716 8.636 1.00 9.98 104 LEU A O 1
ATOM 752 N N . ARG A 1 105 ? 3.436 34.287 6.592 1.00 10.27 105 ARG A N 1
ATOM 753 C CA . ARG A 1 105 ? 3.508 32.946 6.005 1.00 10.47 105 ARG A CA 1
ATOM 754 C C . ARG A 1 105 ? 4.949 32.697 5.589 1.00 10.18 105 ARG A C 1
ATOM 755 O O . ARG A 1 105 ? 5.338 32.972 4.461 1.00 10.08 105 ARG A O 1
ATOM 763 N N . ASP A 1 106 ? 5.724 32.181 6.531 1.00 9.97 106 ASP A N 1
ATOM 764 C CA . ASP A 1 106 ? 7.139 31.939 6.359 1.00 9.88 106 ASP A CA 1
ATOM 765 C C . ASP A 1 106 ? 7.415 30.664 5.616 1.00 8.84 106 ASP A C 1
ATOM 766 O O . ASP A 1 106 ? 6.776 29.625 5.856 1.00 9.21 106 ASP A O 1
ATOM 771 N N . ARG A 1 107 ? 8.371 30.758 4.705 1.00 8.39 107 ARG A N 1
ATOM 772 C CA . ARG A 1 107 ? 8.756 29.627 3.885 1.00 8.39 107 ARG A CA 1
ATOM 773 C C . ARG A 1 107 ? 10.063 29.081 4.439 1.00 8.66 107 ARG A C 1
ATOM 774 O O . ARG A 1 107 ? 11.064 29.776 4.476 1.00 9.00 107 ARG A O 1
ATOM 782 N N . VAL A 1 108 ? 9.997 27.855 4.954 1.00 8.45 108 VAL A N 1
ATOM 783 C CA . VAL A 1 108 ? 11.041 27.292 5.791 1.00 8.79 108 VAL A CA 1
ATOM 784 C C . VAL A 1 108 ? 11.580 25.986 5.205 1.00 8.26 108 VAL A C 1
ATOM 785 O O . VAL A 1 108 ? 11.183 25.556 4.133 1.00 8.61 108 VAL A O 1
ATOM 789 N N . LEU A 1 109 ? 12.498 25.356 5.934 1.00 8.43 109 LEU A N 1
ATOM 790 C CA . LEU A 1 109 ? 13.074 24.085 5.554 1.00 8.68 109 LEU A CA 1
ATOM 791 C C . LEU A 1 109 ? 12.487 22.994 6.432 1.00 8.73 109 LEU A C 1
ATOM 792 O O . LEU A 1 109 ? 12.607 23.039 7.651 1.00 9.98 109 LEU A O 1
ATOM 797 N N . TYR A 1 110 ? 11.803 22.038 5.819 1.00 9.10 110 TYR A N 1
ATOM 798 C CA . TYR A 1 110 ? 11.428 20.811 6.514 1.00 8.70 110 TYR A CA 1
ATOM 799 C C . TYR A 1 110 ? 12.639 19.914 6.520 1.00 8.73 110 TYR A C 1
ATOM 800 O O . TYR A 1 110 ? 13.306 19.812 5.498 1.00 8.77 110 TYR A O 1
ATOM 809 N N . VAL A 1 111 ? 12.937 19.293 7.656 1.00 8.72 111 VAL A N 1
ATOM 810 C CA . VAL A 1 111 ? 14.155 18.518 7.842 1.00 9.44 111 VAL A CA 1
ATOM 811 C C . VAL A 1 111 ? 13.812 17.205 8.523 1.00 9.85 111 VAL A C 1
ATOM 812 O O . VAL A 1 111 ? 13.075 17.202 9.509 1.00 9.38 111 VAL A O 1
ATOM 816 N N . GLU A 1 112 ? 14.378 16.099 8.055 1.00 9.68 112 GLU A N 1
ATOM 817 C CA . GLU A 1 112 ? 14.210 14.820 8.735 1.00 9.89 112 GLU A CA 1
ATOM 818 C C . GLU A 1 112 ? 14.529 15.022 10.213 1.00 10.19 112 GLU A C 1
ATOM 819 O O . GLU A 1 112 ? 15.523 15.674 10.546 1.00 10.39 112 GLU A O 1
ATOM 825 N N . LYS A 1 113 ? 13.707 14.463 11.098 1.00 10.41 113 LYS A N 1
ATOM 826 C CA . LYS A 1 113 ? 13.721 14.873 12.490 1.00 10.95 113 LYS A CA 1
ATOM 827 C C . LYS A 1 113 ? 15.063 14.723 13.215 1.00 11.21 113 LYS A C 1
ATOM 828 O O . LYS A 1 113 ? 15.332 15.467 14.146 1.00 12.47 113 LYS A O 1
ATOM 834 N N . ASP A 1 114 ? 15.889 13.784 12.791 1.00 11.04 114 ASP A N 1
ATOM 835 C CA . ASP A 1 114 ? 17.174 13.553 13.459 1.00 12.05 114 ASP A CA 1
ATOM 836 C C . ASP A 1 114 ? 18.399 14.005 12.683 1.00 12.73 114 ASP A C 1
ATOM 837 O O . ASP A 1 114 ? 19.528 13.778 13.103 1.00 14.03 114 ASP A O 1
ATOM 842 N N . LEU A 1 115 ? 18.201 14.677 11.558 1.00 12.94 115 LEU A N 1
ATOM 843 C CA . LEU A 1 115 ? 19.336 15.195 10.796 1.00 13.89 115 LEU A CA 1
ATOM 844 C C . LEU A 1 115 ? 20.044 16.259 11.614 1.00 15.03 115 LEU A C 1
ATOM 845 O O . LEU A 1 115 ? 19.418 17.086 12.251 1.00 15.18 115 LEU A O 1
ATOM 850 N N . LYS A 1 116 ? 21.367 16.239 11.594 1.00 16.41 116 LYS A N 1
ATOM 851 C CA . LYS A 1 116 ? 22.143 17.240 12.286 1.00 18.49 116 LYS A CA 1
ATOM 852 C C . LYS A 1 116 ? 22.224 18.482 11.404 1.00 18.67 116 LYS A C 1
ATOM 853 O O . LYS A 1 116 ? 23.041 18.568 10.497 1.00 19.65 116 LYS A O 1
ATOM 859 N N . LEU A 1 117 ? 21.330 19.420 11.679 1.00 17.99 117 LEU A N 1
ATOM 860 C CA . LEU A 1 117 ? 21.171 20.646 10.910 1.00 17.96 117 LEU A CA 1
ATOM 861 C C . LEU A 1 117 ? 20.409 21.626 11.802 1.00 18.86 117 LEU A C 1
ATOM 862 O O . LEU A 1 117 ? 19.205 21.444 12.013 1.00 20.38 117 LEU A O 1
ATOM 867 N N . ASP A 1 118 ? 21.125 22.614 12.345 1.00 19.57 118 ASP A N 1
ATOM 868 C CA . ASP A 1 118 ? 20.620 23.549 13.361 1.00 20.90 118 ASP A CA 1
ATOM 869 C C . ASP A 1 118 ? 20.153 24.861 12.759 1.00 19.54 118 ASP A C 1
ATOM 870 O O . ASP A 1 118 ? 19.323 25.562 13.344 1.00 20.11 118 ASP A O 1
ATOM 875 N N . SER A 1 119 ? 20.727 25.208 11.611 1.00 17.50 119 SER A N 1
ATOM 876 C CA . SER A 1 119 ? 20.465 26.488 10.971 1.00 16.39 119 SER A CA 1
ATOM 877 C C . SER A 1 119 ? 20.684 26.325 9.479 1.00 15.10 119 SER A C 1
ATOM 878 O O . SER A 1 119 ? 21.229 25.328 9.006 1.00 15.65 119 SER A O 1
ATOM 881 N N . PHE A 1 120 ? 20.266 27.322 8.721 1.00 12.83 120 PHE A N 1
ATOM 882 C CA . PHE A 1 120 ? 20.361 27.240 7.254 1.00 11.90 120 PHE A CA 1
ATOM 883 C C . PHE A 1 120 ? 20.229 28.612 6.657 1.00 11.42 120 PHE A C 1
ATOM 884 O O . PHE A 1 120 ? 19.469 29.441 7.169 1.00 11.36 120 PHE A O 1
ATOM 892 N N . ARG A 1 121 ? 20.973 28.847 5.580 1.00 11.47 121 ARG A N 1
ATOM 893 C CA . ARG A 1 121 ? 20.742 30.001 4.716 1.00 12.08 121 ARG A CA 1
ATOM 894 C C . ARG A 1 121 ? 20.073 29.508 3.452 1.00 10.64 121 ARG A C 1
ATOM 895 O O . ARG A 1 121 ? 20.355 28.416 2.993 1.00 10.30 121 ARG A O 1
ATOM 903 N N . TYR A 1 122 ? 19.167 30.286 2.863 1.00 10.24 122 TYR A N 1
ATOM 904 C CA . TYR A 1 122 ? 18.492 29.794 1.658 1.00 10.65 122 TYR A CA 1
ATOM 905 C C . TYR A 1 122 ? 19.473 29.329 0.594 1.00 10.69 122 TYR A C 1
ATOM 906 O O . TYR A 1 122 ? 19.280 28.309 -0.030 1.00 10.12 122 TYR A O 1
ATOM 915 N N . GLY A 1 123 ? 20.559 30.063 0.448 1.00 10.39 123 GLY A N 1
ATOM 916 C CA . GLY A 1 123 ? 21.592 29.707 -0.506 1.00 10.26 123 GLY A CA 1
ATOM 917 C C . GLY A 1 123 ? 22.156 28.308 -0.326 1.00 10.66 123 GLY A C 1
ATOM 918 O O . GLY A 1 123 ? 22.623 27.706 -1.291 1.00 11.92 123 GLY A O 1
ATOM 919 N N . ASP A 1 124 ? 22.150 27.787 0.900 1.00 10.80 124 ASP A N 1
ATOM 920 C CA . ASP A 1 124 ? 22.700 26.463 1.172 1.00 11.37 124 ASP A CA 1
ATOM 921 C C . ASP A 1 124 ? 21.988 25.346 0.429 1.00 10.88 124 ASP A C 1
ATOM 922 O O . ASP A 1 124 ? 22.538 24.262 0.277 1.00 11.66 124 ASP A O 1
ATOM 927 N N . LEU A 1 125 ? 20.748 25.579 -0.011 1.00 9.95 125 LEU A N 1
ATOM 928 C CA . LEU A 1 125 ? 19.990 24.532 -0.669 1.00 9.93 125 LEU A CA 1
ATOM 929 C C . LEU A 1 125 ? 20.617 24.105 -2.008 1.00 10.15 125 LEU A C 1
ATOM 930 O O . LEU A 1 125 ? 20.363 23.016 -2.502 1.00 10.70 125 LEU A O 1
ATOM 935 N N . ALA A 1 126 ? 21.422 24.989 -2.592 1.00 9.87 126 ALA A N 1
ATOM 936 C CA . ALA A 1 126 ? 22.141 24.715 -3.850 1.00 10.25 126 ALA A CA 1
ATOM 937 C C . ALA A 1 126 ? 23.491 24.006 -3.624 1.00 10.38 126 ALA A C 1
ATOM 938 O O . ALA A 1 126 ? 24.164 23.680 -4.592 1.00 11.52 126 ALA A O 1
ATOM 940 N N . ASP A 1 127 ? 23.900 23.776 -2.382 1.00 10.46 127 ASP A N 1
ATOM 941 C CA . ASP A 1 127 ? 25.183 23.121 -2.147 1.00 11.00 127 ASP A CA 1
ATOM 942 C C . ASP A 1 127 ? 25.149 21.751 -2.793 1.00 11.50 127 ASP A C 1
ATOM 943 O O . ASP A 1 127 ? 24.206 20.982 -2.567 1.00 11.38 127 ASP A O 1
ATOM 948 N N . PRO A 1 128 ? 26.188 21.415 -3.564 1.00 10.89 128 PRO A N 1
ATOM 949 C CA . PRO A 1 128 ? 26.288 20.115 -4.215 1.00 11.68 128 PRO A CA 1
ATOM 950 C C . PRO A 1 128 ? 26.075 18.887 -3.292 1.00 11.52 128 PRO A C 1
ATOM 951 O O . PRO A 1 128 ? 25.649 17.833 -3.758 1.00 11.74 128 PRO A O 1
ATOM 955 N N . LYS A 1 129 ? 26.320 19.041 -2.002 1.00 11.71 129 LYS A N 1
ATOM 956 C CA . LYS A 1 129 ? 26.194 17.897 -1.103 1.00 12.96 129 LYS A CA 1
ATOM 957 C C . LYS A 1 129 ? 24.747 17.477 -0.892 1.00 11.82 129 LYS A C 1
ATOM 958 O O . LYS A 1 129 ? 24.504 16.370 -0.434 1.00 12.39 129 LYS A O 1
ATOM 964 N N . TRP A 1 130 ? 23.790 18.336 -1.242 1.00 11.38 130 TRP A N 1
ATOM 965 C CA . TRP A 1 130 ? 22.383 17.994 -1.124 1.00 11.43 130 TRP A CA 1
ATOM 966 C C . TRP A 1 130 ? 21.844 17.267 -2.352 1.00 11.19 130 TRP A C 1
ATOM 967 O O . TRP A 1 130 ? 20.633 17.032 -2.451 1.00 11.36 130 TRP A O 1
ATOM 978 N N . LYS A 1 131 ? 22.711 16.834 -3.283 1.00 10.62 131 LYS A N 1
ATOM 979 C CA . LYS A 1 131 ? 22.214 16.212 -4.494 1.00 11.26 131 LYS A CA 1
ATOM 980 C C . LYS A 1 131 ? 21.395 14.966 -4.168 1.00 11.88 131 LYS A C 1
ATOM 981 O O . LYS A 1 131 ? 21.834 14.091 -3.403 1.00 12.34 131 LYS A O 1
ATOM 987 N N . GLY A 1 132 ? 20.206 14.897 -4.739 1.00 12.23 132 GLY A N 1
ATOM 988 C CA . GLY A 1 132 ? 19.329 13.758 -4.555 1.00 12.65 132 GLY A CA 1
ATOM 989 C C . GLY A 1 132 ? 18.564 13.800 -3.250 1.00 12.43 132 GLY A C 1
ATOM 990 O O . GLY A 1 132 ? 17.849 12.843 -2.953 1.00 13.71 132 GLY A O 1
ATOM 991 N N . LYS A 1 133 ? 18.668 14.899 -2.498 1.00 12.14 133 LYS A N 1
ATOM 992 C CA . LYS A 1 133 ? 18.174 14.942 -1.124 1.00 12.16 133 LYS A CA 1
ATOM 993 C C . LYS A 1 133 ? 17.134 16.032 -0.849 1.00 11.19 133 LYS A C 1
ATOM 994 O O . LYS A 1 133 ? 16.707 16.193 0.288 1.00 11.33 133 LYS A O 1
ATOM 1000 N N . VAL A 1 134 ? 16.730 16.763 -1.874 1.00 10.26 134 VAL A N 1
ATOM 1001 C CA . VAL A 1 134 ? 15.819 17.913 -1.740 1.00 9.46 134 VAL A CA 1
ATOM 1002 C C . VAL A 1 134 ? 14.469 17.674 -2.411 1.00 9.96 134 VAL A C 1
ATOM 1003 O O . VAL A 1 134 ? 14.400 17.241 -3.541 1.00 11.23 134 VAL A O 1
ATOM 1007 N N . CYS A 1 135 ? 13.396 17.979 -1.681 1.00 9.85 135 CYS A N 1
ATOM 1008 C CA . CYS A 1 135 ? 12.043 17.973 -2.228 1.00 10.20 135 CYS A CA 1
ATOM 1009 C C . CYS A 1 135 ? 11.478 19.392 -2.253 1.00 9.61 135 CYS A C 1
ATOM 1010 O O . CYS A 1 135 ? 11.709 20.184 -1.331 1.00 9.81 135 CYS A O 1
ATOM 1013 N N . ILE A 1 136 ? 10.705 19.684 -3.287 1.00 9.37 136 ILE A N 1
ATOM 1014 C CA . ILE A 1 136 ? 10.033 20.967 -3.443 1.00 9.48 136 ILE A CA 1
ATOM 1015 C C . ILE A 1 136 ? 8.901 20.842 -4.446 1.00 9.70 136 ILE A C 1
ATOM 1016 O O . ILE A 1 136 ? 8.957 19.987 -5.334 1.00 10.07 136 ILE A O 1
ATOM 1021 N N . ARG A 1 137 ? 7.870 21.678 -4.291 1.00 9.30 137 ARG A N 1
ATOM 1022 C CA . ARG A 1 137 ? 6.812 21.756 -5.302 1.00 9.81 137 ARG A CA 1
ATOM 1023 C C . ARG A 1 137 ? 7.269 22.579 -6.513 1.00 9.88 137 ARG A C 1
ATOM 1024 O O . ARG A 1 137 ? 8.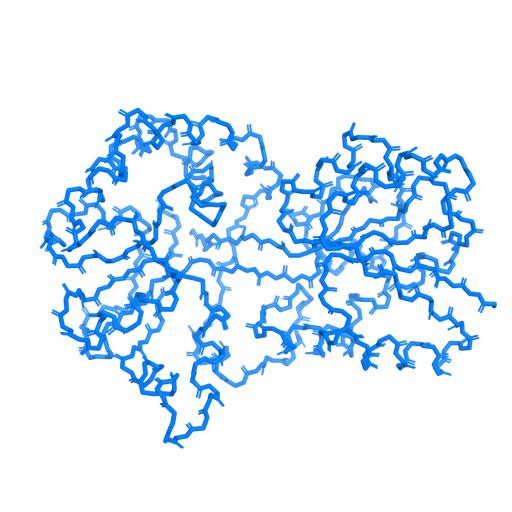346 23.150 -6.518 1.00 9.92 137 ARG A O 1
ATOM 1032 N N . SER A 1 138 ? 6.419 22.665 -7.530 1.00 10.77 138 SER A N 1
ATOM 1033 C CA . SER A 1 138 ? 6.728 23.436 -8.737 1.00 10.96 138 SER A CA 1
ATOM 1034 C C . SER A 1 138 ? 7.350 24.779 -8.436 1.00 10.73 138 SER A C 1
ATOM 1035 O O . SER A 1 138 ? 6.859 25.541 -7.596 1.00 11.14 138 SER A O 1
ATOM 1038 N N . GLY A 1 139 ? 8.421 25.102 -9.150 1.00 10.86 139 GLY A N 1
ATOM 1039 C CA . GLY A 1 139 ? 9.033 26.405 -9.040 1.00 10.73 139 GLY A CA 1
ATOM 1040 C C . GLY A 1 139 ? 8.163 27.582 -9.450 1.00 10.83 139 GLY A C 1
ATOM 1041 O O . GLY A 1 139 ? 8.453 28.704 -9.070 1.00 10.39 139 GLY A O 1
ATOM 1042 N N . GLN A 1 140 ? 7.116 27.312 -10.215 1.00 11.00 140 GLN A N 1
ATOM 1043 C CA . GLN A 1 140 ? 6.173 28.349 -10.624 1.00 11.54 140 GLN A CA 1
ATOM 1044 C C . GLN A 1 140 ? 5.047 28.587 -9.623 1.00 11.38 140 GLN A C 1
ATOM 1045 O O . GLN A 1 140 ? 4.265 29.542 -9.774 1.00 12.43 140 GLN A O 1
ATOM 1051 N N . HIS A 1 141 ? 4.956 27.770 -8.583 1.00 11.07 141 HIS A N 1
ATOM 1052 C CA . HIS A 1 141 ? 3.933 28.029 -7.597 1.00 11.01 141 HIS A CA 1
ATOM 1053 C C . HIS A 1 141 ? 4.204 29.370 -6.925 1.00 11.31 141 HIS A C 1
ATOM 1054 O O . HIS A 1 141 ? 5.351 29.686 -6.655 1.00 10.44 141 HIS A O 1
ATOM 1061 N N . PRO A 1 142 ? 3.180 30.183 -6.658 1.00 11.67 142 PRO A N 1
ATOM 1062 C CA . PRO A 1 142 ? 3.389 31.449 -5.950 1.00 11.65 142 PRO A CA 1
ATOM 1063 C C . PRO A 1 142 ? 4.264 31.410 -4.698 1.00 10.51 142 PRO A C 1
ATOM 1064 O O . PRO A 1 142 ? 4.973 32.373 -4.424 1.00 10.56 142 PRO A O 1
ATOM 1068 N N . TYR A 1 143 ? 4.227 30.325 -3.923 1.00 10.34 143 TYR A N 1
ATOM 1069 C CA . TYR A 1 143 ? 5.083 30.266 -2.744 1.00 10.33 143 TYR A CA 1
ATOM 1070 C C . TYR A 1 143 ? 6.551 30.353 -3.127 1.00 10.30 143 TYR A C 1
ATOM 1071 O O . TYR A 1 143 ? 7.370 30.952 -2.435 1.00 10.54 143 TYR A O 1
ATOM 1080 N N . ASN A 1 144 ? 6.891 29.686 -4.226 1.00 9.95 144 ASN A N 1
ATOM 1081 C CA . ASN A 1 144 ? 8.260 29.659 -4.701 1.00 10.17 144 ASN A CA 1
ATOM 1082 C C . ASN A 1 144 ? 8.635 30.910 -5.472 1.00 10.38 144 ASN A C 1
ATOM 1083 O O . ASN A 1 144 ? 9.736 31.420 -5.288 1.00 10.67 144 ASN A O 1
ATOM 1088 N N . THR A 1 145 ? 7.753 31.435 -6.326 1.00 10.10 145 THR A N 1
ATOM 1089 C CA . THR A 1 145 ? 8.127 32.646 -7.057 1.00 10.51 145 THR A CA 1
ATOM 1090 C C . THR A 1 145 ? 8.317 33.825 -6.141 1.00 10.44 145 THR A C 1
ATOM 1091 O O . THR A 1 145 ? 9.145 34.667 -6.411 1.00 10.46 145 THR A O 1
ATOM 1095 N N . ALA A 1 146 ? 7.583 33.879 -5.034 1.00 10.70 146 ALA A N 1
ATOM 1096 C CA . ALA A 1 146 ? 7.804 34.950 -4.075 1.00 10.95 146 ALA A CA 1
ATOM 1097 C C . ALA A 1 146 ? 9.192 34.857 -3.435 1.00 10.89 146 ALA A C 1
ATOM 1098 O O . ALA A 1 146 ? 9.844 35.870 -3.216 1.00 11.15 146 ALA A O 1
ATOM 1100 N N . LEU A 1 147 ? 9.640 33.638 -3.105 1.00 10.24 147 LEU A N 1
ATOM 1101 C CA . LEU A 1 147 ? 10.957 33.443 -2.486 1.00 10.87 147 LEU A CA 1
ATOM 1102 C C . LEU A 1 147 ? 12.052 33.837 -3.481 1.00 10.84 147 LEU A C 1
ATOM 1103 O O . LEU A 1 147 ? 13.015 34.501 -3.132 1.00 10.88 147 LEU A O 1
ATOM 1108 N N . VAL A 1 148 ? 11.880 33.408 -4.730 1.00 10.92 148 VAL A N 1
ATOM 1109 C CA . VAL A 1 148 ? 12.812 33.758 -5.816 1.00 11.35 148 VAL A CA 1
ATOM 1110 C C . VAL A 1 148 ? 12.871 35.271 -6.018 1.00 11.41 148 VAL A C 1
ATOM 1111 O O . VAL A 1 148 ? 13.941 35.833 -6.187 1.00 12.40 148 VAL A O 1
ATOM 1115 N N . ALA A 1 149 ? 11.725 35.933 -5.975 1.00 11.26 149 ALA A N 1
ATOM 1116 C CA . ALA A 1 149 ? 11.678 37.394 -6.123 1.00 11.43 149 ALA A CA 1
ATOM 1117 C C . ALA A 1 149 ? 12.437 38.089 -5.002 1.00 12.05 149 ALA A C 1
ATOM 1118 O O . ALA A 1 149 ? 13.205 39.022 -5.233 1.00 12.70 149 ALA A O 1
ATOM 1120 N N . ALA A 1 150 ? 12.273 37.618 -3.775 1.00 11.98 150 ALA A N 1
ATOM 1121 C CA . ALA A 1 150 ? 13.012 38.186 -2.657 1.00 12.14 150 ALA A CA 1
ATOM 1122 C C . ALA A 1 150 ? 14.511 37.942 -2.825 1.00 12.19 150 ALA A C 1
ATOM 1123 O O . ALA A 1 150 ? 15.340 38.787 -2.492 1.00 12.80 150 ALA A O 1
ATOM 1125 N N . MET A 1 151 ? 14.878 36.770 -3.341 1.00 12.13 151 MET A N 1
ATOM 1126 C CA . MET A 1 151 ? 16.284 36.460 -3.572 1.00 12.49 151 MET A CA 1
ATOM 1127 C C . MET A 1 151 ? 16.893 37.402 -4.629 1.00 12.83 151 MET A C 1
ATOM 1128 O O . MET A 1 151 ? 18.025 37.832 -4.480 1.00 13.15 151 MET A O 1
ATOM 1133 N N . ILE A 1 152 ? 16.153 37.736 -5.676 1.00 12.48 152 ILE A N 1
ATOM 1134 C CA . ILE A 1 152 ? 16.661 38.721 -6.659 1.00 13.64 152 ILE A CA 1
ATOM 1135 C C . ILE A 1 152 ? 16.874 40.057 -5.955 1.00 14.51 152 ILE A C 1
ATOM 1136 O O . ILE A 1 152 ? 17.897 40.711 -6.129 1.00 15.55 152 ILE A O 1
ATOM 1141 N N . ALA A 1 153 ? 15.899 40.472 -5.147 1.00 15.07 153 ALA A N 1
ATOM 1142 C CA . ALA A 1 153 ? 15.993 41.746 -4.441 1.00 15.76 153 ALA A CA 1
ATOM 1143 C C . ALA A 1 153 ? 17.234 41.826 -3.556 1.00 15.99 153 ALA A C 1
ATOM 1144 O O . ALA A 1 153 ? 17.902 42.869 -3.488 1.00 17.37 153 ALA A O 1
ATOM 1146 N N . HIS A 1 154 ? 17.569 40.732 -2.891 1.00 15.47 154 HIS A N 1
ATOM 1147 C CA . HIS A 1 154 ? 18.699 40.685 -1.981 1.00 15.65 154 HIS A CA 1
ATOM 1148 C C . HIS A 1 154 ? 20.036 40.515 -2.709 1.00 16.43 154 HIS A C 1
ATOM 1149 O O . HIS A 1 154 ? 21.001 41.239 -2.439 1.00 17.73 154 HIS A O 1
ATOM 1156 N N . ASP A 1 155 ? 20.079 39.551 -3.627 1.00 16.87 155 ASP A N 1
ATOM 1157 C CA . ASP A 1 155 ? 21.337 38.990 -4.114 1.00 17.61 155 ASP A CA 1
ATOM 1158 C C . ASP A 1 155 ? 21.576 39.161 -5.605 1.00 16.73 155 ASP A C 1
ATOM 1159 O O . ASP A 1 155 ? 22.689 38.880 -6.080 1.00 17.15 155 ASP A O 1
ATOM 1164 N N . GLY A 1 156 ? 20.560 39.614 -6.324 1.00 16.02 156 GLY A N 1
ATOM 1165 C CA . GLY A 1 156 ? 20.643 39.874 -7.756 1.00 16.38 156 GLY A CA 1
ATOM 1166 C C . GLY A 1 156 ? 20.277 38.669 -8.610 1.00 16.57 156 GLY A C 1
ATOM 1167 O O . GLY A 1 156 ? 20.247 37.544 -8.134 1.00 15.41 156 GLY A O 1
ATOM 1168 N N . ALA A 1 157 ? 19.998 38.918 -9.882 1.00 16.85 157 ALA A N 1
ATOM 1169 C CA . ALA A 1 157 ? 19.531 37.905 -10.823 1.00 17.26 157 ALA A CA 1
ATOM 1170 C C . ALA A 1 157 ? 20.574 36.803 -11.113 1.00 17.42 157 ALA A C 1
ATOM 1171 O O . ALA A 1 157 ? 20.214 35.649 -11.262 1.00 16.75 157 ALA A O 1
ATOM 1173 N N . GLU A 1 158 ? 21.853 37.149 -11.193 1.00 17.41 158 GLU A N 1
ATOM 1174 C CA . GLU A 1 158 ? 22.897 36.186 -11.524 1.00 17.77 158 GLU A CA 1
ATOM 1175 C C . GLU A 1 158 ? 23.008 35.166 -10.396 1.00 16.33 158 GLU A C 1
ATOM 1176 O O . GLU A 1 158 ? 23.011 33.963 -10.657 1.00 15.06 158 GLU A O 1
ATOM 1182 N N . ALA A 1 159 ? 23.056 35.648 -9.154 1.00 15.37 159 ALA A N 1
ATOM 1183 C CA . ALA A 1 159 ? 23.176 34.751 -8.020 1.00 14.73 159 ALA A CA 1
ATOM 1184 C C . ALA A 1 159 ? 21.911 33.899 -7.922 1.00 13.16 159 ALA A C 1
ATOM 1185 O O . ALA A 1 159 ? 21.982 32.718 -7.619 1.00 13.17 159 ALA A O 1
ATOM 1187 N N . THR A 1 160 ? 20.759 34.499 -8.195 1.00 12.17 160 THR A N 1
ATOM 1188 C CA . THR A 1 160 ? 19.483 33.792 -8.071 1.00 11.78 160 THR A CA 1
ATOM 1189 C C . THR A 1 160 ? 19.366 32.685 -9.115 1.00 11.59 160 THR A C 1
ATOM 1190 O O . THR A 1 160 ? 18.914 31.573 -8.816 1.00 11.18 160 THR A O 1
ATOM 1194 N N . GLU A 1 161 ? 19.810 32.958 -10.336 1.00 11.95 161 GLU A N 1
ATOM 1195 C CA . GLU A 1 161 ? 19.800 31.946 -11.373 1.00 11.56 161 GLU A CA 1
ATOM 1196 C C . GLU A 1 161 ? 20.694 30.755 -11.016 1.00 11.68 161 GLU A C 1
ATOM 1197 O O . GLU A 1 161 ? 20.314 29.589 -11.207 1.00 11.34 161 GLU A O 1
ATOM 1203 N N . LYS A 1 162 ? 21.871 31.046 -10.482 1.00 11.42 162 LYS A N 1
ATOM 1204 C CA . LYS A 1 162 ? 22.799 29.999 -10.087 1.00 11.96 162 LYS A CA 1
ATOM 1205 C C . LYS A 1 162 ? 22.197 29.151 -8.973 1.00 11.57 162 LYS A C 1
ATOM 1206 O O . LYS A 1 162 ? 22.320 27.942 -8.995 1.00 11.58 162 LYS A O 1
ATOM 1212 N N . TRP A 1 163 ? 21.534 29.800 -8.010 1.00 10.61 163 TRP A N 1
ATOM 1213 C CA . TRP A 1 163 ? 20.822 29.080 -6.956 1.00 10.60 163 TRP A CA 1
ATOM 1214 C C . TRP A 1 163 ? 19.763 28.163 -7.537 1.00 9.80 163 TRP A C 1
ATOM 1215 O O . TRP A 1 163 ? 19.696 26.995 -7.188 1.00 10.05 163 TRP A O 1
ATOM 1226 N N . LEU A 1 164 ? 18.932 28.684 -8.427 1.00 9.59 164 LEU A N 1
ATOM 1227 C CA . LEU A 1 164 ? 17.888 27.879 -9.052 1.00 9.71 164 LEU A CA 1
ATOM 1228 C C . LEU A 1 164 ? 18.444 26.657 -9.766 1.00 9.53 164 LEU A C 1
ATOM 1229 O O . LEU A 1 164 ? 17.903 25.561 -9.642 1.00 9.82 164 LEU A O 1
ATOM 1234 N N . ARG A 1 165 ? 19.521 26.839 -10.530 1.00 10.29 165 ARG A N 1
ATOM 1235 C CA . ARG A 1 165 ? 20.124 25.720 -11.250 1.00 10.31 165 ARG A CA 1
ATOM 1236 C C . ARG A 1 165 ? 20.699 24.670 -10.271 1.00 9.94 165 ARG A C 1
ATOM 1237 O O . ARG A 1 165 ? 20.555 23.477 -10.497 1.00 9.89 165 ARG A O 1
ATOM 1245 N N . GLY A 1 166 ? 21.292 25.115 -9.172 1.00 9.70 166 GLY A N 1
ATOM 1246 C CA . GLY A 1 166 ? 21.868 24.214 -8.195 1.00 9.77 166 GLY A CA 1
ATOM 1247 C C . GLY A 1 166 ? 20.784 23.448 -7.438 1.00 9.75 166 GLY A C 1
ATOM 1248 O O . GLY A 1 166 ? 20.926 22.274 -7.147 1.00 10.63 166 GLY A O 1
ATOM 1249 N N . VAL A 1 167 ? 19.691 24.137 -7.099 1.00 9.48 167 VAL A N 1
ATOM 1250 C CA . VAL A 1 167 ? 18.575 23.490 -6.421 1.00 9.57 167 VAL A CA 1
ATOM 1251 C C . VAL A 1 167 ? 17.907 22.480 -7.343 1.00 9.41 167 VAL A C 1
ATOM 1252 O O . VAL A 1 167 ? 17.675 21.320 -6.952 1.00 9.43 167 VAL A O 1
ATOM 1256 N N . LYS A 1 168 ? 17.656 22.880 -8.588 1.00 10.14 168 LYS A N 1
ATOM 1257 C CA . LYS A 1 168 ? 17.112 21.952 -9.577 1.00 10.64 168 LYS A CA 1
ATOM 1258 C C . LYS A 1 168 ? 17.940 20.662 -9.627 1.00 11.09 168 LYS A C 1
ATOM 1259 O O . LYS A 1 168 ? 17.415 19.550 -9.617 1.00 11.42 168 LYS A O 1
ATOM 1265 N N . ALA A 1 169 ? 19.254 20.828 -9.674 1.00 10.87 169 ALA A N 1
ATOM 1266 C CA . ALA A 1 169 ? 20.159 19.685 -9.809 1.00 11.91 169 ALA A CA 1
ATOM 1267 C C . ALA A 1 169 ? 20.069 18.771 -8.603 1.00 11.09 169 ALA A C 1
ATOM 1268 O O . ALA A 1 169 ? 20.350 17.559 -8.691 1.00 11.68 169 ALA A O 1
ATOM 1270 N N . ASN A 1 170 ? 19.704 19.358 -7.460 1.00 10.17 170 ASN A N 1
ATOM 1271 C CA . ASN A 1 170 ? 19.647 18.632 -6.194 1.00 9.68 170 ASN A CA 1
ATOM 1272 C C . ASN A 1 170 ? 18.312 17.922 -5.933 1.00 9.74 170 ASN A C 1
ATOM 1273 O O . ASN A 1 170 ? 18.203 17.182 -4.958 1.00 10.69 170 ASN A O 1
ATOM 1278 N N . LEU A 1 171 ? 17.303 18.140 -6.778 1.00 9.96 171 LEU A N 1
ATOM 1279 C CA . LEU A 1 171 ? 15.996 17.562 -6.496 1.00 10.32 171 LEU A CA 1
ATOM 1280 C C . LEU A 1 171 ? 16.003 16.054 -6.530 1.00 10.57 171 LEU A C 1
ATOM 1281 O O . LEU A 1 171 ? 16.577 15.429 -7.416 1.00 11.17 171 LEU A O 1
ATOM 1286 N N . ALA A 1 172 ? 15.318 15.457 -5.550 1.00 11.30 172 ALA A N 1
ATOM 1287 C CA . ALA A 1 172 ? 15.162 14.010 -5.462 1.00 11.88 172 ALA A CA 1
ATOM 1288 C C . ALA A 1 172 ? 14.111 13.492 -6.418 1.00 12.76 172 ALA A C 1
ATOM 1289 O O . ALA A 1 172 ? 14.126 12.324 -6.780 1.00 15.42 172 ALA A O 1
ATOM 1291 N N . ARG A 1 173 ? 13.176 14.353 -6.785 1.00 12.99 173 ARG A N 1
ATOM 1292 C CA . ARG A 1 173 ? 12.112 14.015 -7.712 1.00 13.85 173 ARG A CA 1
ATOM 1293 C C . ARG A 1 173 ? 11.645 15.340 -8.326 1.00 14.24 173 ARG A C 1
ATOM 1294 O O . ARG A 1 173 ? 12.078 16.413 -7.910 1.00 12.79 173 ARG A O 1
ATOM 1302 N N . LYS A 1 174 ? 10.782 15.279 -9.322 1.00 15.60 174 LYS A N 1
ATOM 1303 C CA . LYS A 1 174 ? 10.433 16.469 -10.063 1.00 16.63 174 LYS A CA 1
ATOM 1304 C C . LYS A 1 174 ? 9.681 17.435 -9.139 1.00 15.32 174 LYS A C 1
ATOM 1305 O O . LYS A 1 174 ? 8.999 17.036 -8.180 1.00 16.38 174 LYS A O 1
ATOM 1311 N N . ALA A 1 175 ? 9.865 18.720 -9.411 1.00 13.96 175 ALA A N 1
ATOM 1312 C CA . ALA A 1 175 ? 9.197 19.779 -8.679 1.00 13.20 175 ALA A CA 1
ATOM 1313 C C . ALA A 1 175 ? 7.715 19.738 -9.020 1.00 13.86 175 ALA A C 1
ATOM 1314 O O . ALA A 1 175 ? 7.282 20.213 -10.080 1.00 14.81 175 ALA A O 1
ATOM 1316 N N . ALA A 1 176 ? 6.950 19.160 -8.100 1.00 13.29 176 ALA A N 1
ATOM 1317 C CA . ALA A 1 176 ? 5.545 18.844 -8.320 1.00 13.88 176 ALA A CA 1
ATOM 1318 C C . ALA A 1 176 ? 4.910 18.585 -6.958 1.00 13.26 176 ALA A C 1
ATOM 1319 O O . ALA A 1 176 ? 5.598 18.560 -5.948 1.00 12.96 176 ALA A O 1
ATOM 1321 N N . GLY A 1 177 ? 3.610 18.337 -6.949 1.00 13.57 177 GLY A N 1
ATOM 1322 C CA . GLY A 1 177 ? 2.900 18.083 -5.708 1.00 12.27 177 GLY A CA 1
ATOM 1323 C C . GLY A 1 177 ? 2.693 19.326 -4.874 1.00 12.09 177 GLY A C 1
ATOM 1324 O O . GLY A 1 177 ? 2.765 20.454 -5.371 1.00 12.68 177 GLY A O 1
ATOM 1325 N N . GLY A 1 178 ? 2.461 19.117 -3.579 1.00 11.22 178 GLY A N 1
ATOM 1326 C CA . GLY A 1 178 ? 2.226 20.223 -2.670 1.00 11.07 178 GLY A CA 1
ATOM 1327 C C . GLY A 1 178 ? 3.276 20.313 -1.585 1.00 9.91 178 GLY A C 1
ATOM 1328 O O . GLY A 1 178 ? 4.228 19.546 -1.517 1.00 10.24 178 GLY A O 1
ATOM 1329 N N . ASP A 1 179 ? 3.092 21.264 -0.685 1.00 9.77 179 ASP A N 1
ATOM 1330 C CA . ASP A 1 179 ? 4.049 21.473 0.387 1.00 9.26 179 ASP A CA 1
ATOM 1331 C C . ASP A 1 179 ? 4.073 20.299 1.369 1.00 8.99 179 ASP A C 1
ATOM 1332 O O . ASP A 1 179 ? 5.146 19.894 1.835 1.00 10.29 179 ASP A O 1
ATOM 1337 N N . ARG A 1 180 ? 2.912 19.756 1.705 1.00 8.67 180 ARG A N 1
ATOM 1338 C CA . ARG A 1 180 ? 2.861 18.632 2.622 1.00 9.63 180 ARG A CA 1
ATOM 1339 C C . ARG A 1 180 ? 3.543 17.386 2.054 1.00 9.21 180 ARG A C 1
ATOM 1340 O O . ARG A 1 180 ? 4.056 16.574 2.806 1.00 9.82 180 ARG A O 1
ATOM 1348 N N . ASP A 1 181 ? 3.568 17.264 0.727 1.00 10.14 181 ASP A N 1
ATOM 1349 C CA . ASP A 1 181 ? 4.292 16.149 0.092 1.00 10.03 181 ASP A CA 1
ATOM 1350 C C . ASP A 1 181 ? 5.781 16.141 0.425 1.00 9.97 181 ASP A C 1
ATOM 1351 O O . ASP A 1 181 ? 6.434 15.099 0.364 1.00 10.43 181 ASP A O 1
ATOM 1356 N N . VAL A 1 182 ? 6.335 17.291 0.737 1.00 9.93 182 VAL A N 1
ATOM 1357 C CA . VAL A 1 182 ? 7.719 17.351 1.199 1.00 9.79 182 VAL A CA 1
ATOM 1358 C C . VAL A 1 182 ? 7.875 16.524 2.463 1.00 9.28 182 VAL A C 1
ATOM 1359 O O . VAL A 1 182 ? 8.825 15.754 2.594 1.00 10.30 182 VAL A O 1
ATOM 1363 N N . ALA A 1 183 ? 6.959 16.703 3.422 1.00 9.13 183 ALA A N 1
ATOM 1364 C CA . ALA A 1 183 ? 7.004 15.927 4.664 1.00 9.32 183 ALA A CA 1
ATOM 1365 C C . ALA A 1 183 ? 6.773 14.430 4.414 1.00 9.20 183 ALA A C 1
ATOM 1366 O O . ALA A 1 183 ? 7.480 13.568 4.950 1.00 9.17 183 ALA A O 1
ATOM 1368 N N . ARG A 1 184 ? 5.806 14.125 3.559 1.00 9.32 184 ARG A N 1
ATOM 1369 C CA . ARG A 1 184 ? 5.546 12.743 3.150 1.00 9.61 184 ARG A CA 1
ATOM 1370 C C . ARG A 1 184 ? 6.822 12.082 2.627 1.00 9.74 184 ARG A C 1
ATOM 1371 O O . ARG A 1 184 ? 7.152 10.948 2.997 1.00 10.90 184 ARG A O 1
ATOM 1379 N N . ASP A 1 185 ? 7.543 12.807 1.781 1.00 9.57 185 ASP A N 1
ATOM 1380 C CA . ASP A 1 185 ? 8.689 12.213 1.092 1.00 10.13 185 ASP A CA 1
ATOM 1381 C C . ASP A 1 185 ? 9.937 12.182 1.958 1.00 10.03 185 ASP A C 1
ATOM 1382 O O . ASP A 1 185 ? 10.801 11.334 1.776 1.00 10.77 185 ASP A O 1
ATOM 1387 N N . ILE A 1 186 ? 10.034 13.058 2.943 1.00 9.22 186 ILE A N 1
ATOM 1388 C CA . ILE A 1 186 ? 11.081 12.916 3.949 1.00 9.70 186 ILE A CA 1
ATOM 1389 C C . ILE A 1 186 ? 10.818 11.665 4.795 1.00 10.21 186 ILE A C 1
ATOM 1390 O O . ILE A 1 186 ? 11.745 10.860 5.041 1.00 11.16 186 ILE A O 1
ATOM 1395 N N . LEU A 1 187 ? 9.565 11.465 5.200 1.00 10.88 187 LEU A N 1
ATOM 1396 C CA . LEU A 1 187 ? 9.187 10.245 5.905 1.00 11.83 187 LEU A CA 1
ATOM 1397 C C . LEU A 1 187 ? 9.527 9.009 5.085 1.00 11.95 187 LEU A C 1
ATOM 1398 O O . LEU A 1 187 ? 10.043 8.010 5.627 1.00 13.41 187 LEU A O 1
ATOM 1403 N N . GLY A 1 188 ? 9.261 9.088 3.790 1.00 12.21 188 GLY A N 1
ATOM 1404 C CA . GLY A 1 188 ? 9.481 7.977 2.889 1.00 12.60 188 GLY A CA 1
ATOM 1405 C C . GLY A 1 188 ? 10.945 7.782 2.521 1.00 13.05 188 GLY A C 1
ATOM 1406 O O . GLY A 1 188 ? 11.256 6.813 1.821 1.00 14.92 188 GLY A O 1
ATOM 1407 N N . GLY A 1 189 ? 11.842 8.656 2.968 1.00 13.04 189 GLY A N 1
ATOM 1408 C CA . GLY A 1 189 ? 13.264 8.490 2.714 1.00 13.69 189 GLY A CA 1
ATOM 1409 C C . GLY A 1 189 ? 13.735 8.951 1.349 1.00 14.45 189 GLY A C 1
ATOM 1410 O O . GLY A 1 189 ? 14.910 8.728 1.036 1.00 16.66 189 GLY A O 1
ATOM 1411 N N . ILE A 1 190 ? 12.839 9.530 0.556 1.00 13.89 190 ILE A N 1
ATOM 1412 C CA . ILE A 1 190 ? 13.113 10.071 -0.789 1.00 14.94 190 ILE A CA 1
ATOM 1413 C C . ILE A 1 190 ? 14.003 11.307 -0.730 1.00 13.64 190 ILE A C 1
ATOM 1414 O O . ILE A 1 190 ? 14.883 11.499 -1.585 1.00 14.43 190 ILE A O 1
ATOM 1419 N N . CYS A 1 191 ? 13.773 12.147 0.271 1.00 12.30 191 CYS A N 1
ATOM 1420 C CA . CYS A 1 191 ? 14.590 13.326 0.501 1.00 11.89 191 CYS A CA 1
ATOM 1421 C C . CYS A 1 191 ? 14.829 13.527 1.987 1.00 11.65 191 CYS A C 1
ATOM 1422 O O . CYS A 1 191 ? 14.157 12.920 2.826 1.00 12.10 191 CYS A O 1
ATOM 1425 N N . ASP A 1 192 ? 15.813 14.345 2.326 1.00 10.67 192 ASP A N 1
ATOM 1426 C CA . ASP A 1 192 ? 16.133 14.675 3.710 1.00 11.21 192 ASP A CA 1
ATOM 1427 C C . ASP A 1 192 ? 15.620 16.052 4.127 1.00 10.94 192 ASP A C 1
ATOM 1428 O O . ASP A 1 192 ? 15.381 16.288 5.293 1.00 11.28 192 ASP A O 1
ATOM 1433 N N . ILE A 1 193 ? 15.528 16.968 3.168 1.00 9.84 193 ILE A N 1
ATOM 1434 C CA . ILE A 1 193 ? 15.121 18.344 3.424 1.00 9.46 193 ILE A CA 1
ATOM 1435 C C . ILE A 1 193 ? 14.264 18.850 2.272 1.00 8.72 193 ILE A C 1
ATOM 1436 O O . ILE A 1 193 ? 14.263 18.287 1.187 1.00 9.20 193 ILE A O 1
ATOM 1441 N N . GLY A 1 194 ? 13.536 19.933 2.499 1.00 8.66 194 GLY A N 1
ATOM 1442 C CA . GLY A 1 194 ? 12.811 20.582 1.411 1.00 8.93 194 GLY A CA 1
ATOM 1443 C C . GLY A 1 194 ? 12.238 21.898 1.841 1.00 8.54 194 GLY A C 1
ATOM 1444 O O . GLY A 1 194 ? 12.099 22.136 3.029 1.00 9.00 194 GLY A O 1
ATOM 1445 N N . LEU A 1 195 ? 11.885 22.742 0.885 1.00 8.87 195 LEU A N 1
ATOM 1446 C CA . LEU A 1 195 ? 11.306 24.046 1.200 1.00 9.23 195 LEU A CA 1
ATOM 1447 C C . LEU A 1 195 ? 9.808 23.942 1.143 1.00 8.91 195 LEU A C 1
ATOM 1448 O O . LEU A 1 195 ? 9.255 23.383 0.200 1.00 9.54 195 LEU A O 1
ATOM 1453 N N . ALA A 1 196 ? 9.159 24.475 2.171 1.00 9.01 196 ALA A N 1
ATOM 1454 C CA . ALA A 1 196 ? 7.712 24.429 2.306 1.00 8.62 196 ALA A CA 1
ATOM 1455 C C . ALA A 1 196 ? 7.296 25.383 3.420 1.00 8.28 196 ALA A C 1
ATOM 1456 O O . ALA A 1 196 ? 8.118 25.820 4.222 1.00 8.89 196 ALA A O 1
ATOM 1458 N N . ASN A 1 197 ? 6.017 25.745 3.470 1.00 7.95 197 ASN A N 1
ATOM 1459 C CA . ASN A 1 197 ? 5.583 26.770 4.397 1.00 8.09 197 ASN A CA 1
ATOM 1460 C C . ASN A 1 197 ? 5.373 26.208 5.819 1.00 7.60 197 ASN A C 1
ATOM 1461 O O . ASN A 1 197 ? 4.860 25.103 6.006 1.00 7.53 197 ASN A O 1
ATOM 1466 N N . ALA A 1 198 ? 5.746 26.994 6.824 1.00 7.96 198 ALA A N 1
ATOM 1467 C CA . ALA A 1 198 ? 5.731 26.550 8.210 1.00 8.74 198 ALA A CA 1
ATOM 1468 C C . ALA A 1 198 ? 4.344 26.201 8.719 1.00 10.34 198 ALA A C 1
ATOM 1469 O O . ALA A 1 198 ? 4.158 25.288 9.502 1.00 9.46 198 ALA A O 1
ATOM 1471 N N A TYR A 1 199 ? 3.303 27.038 8.448 0.50 12.83 199 TYR A N 1
ATOM 1472 N N B TYR A 1 199 ? 3.404 26.737 8.040 0.50 13.68 199 TYR A N 1
ATOM 1473 C CA A TYR A 1 199 ? 1.810 26.685 8.855 0.50 12.98 199 TYR A CA 1
ATOM 1474 C CA B TYR A 1 199 ? 2.197 26.806 8.719 0.50 15.15 199 TYR A CA 1
ATOM 1475 C C A TYR A 1 199 ? 1.372 25.233 8.495 0.50 13.48 199 TYR A C 1
ATOM 1476 C C B TYR A 1 199 ? 1.466 25.406 8.477 0.50 14.39 199 TYR A C 1
ATOM 1477 O O A TYR A 1 199 ? 0.564 24.596 9.211 0.50 15.02 199 TYR A O 1
ATOM 1478 O O B TYR A 1 199 ? 0.626 24.988 9.323 0.50 15.25 199 TYR A O 1
ATOM 1495 N N . TYR A 1 200 ? 1.871 24.683 7.404 1.00 9.98 200 TYR A N 1
ATOM 1496 C CA . TYR A 1 200 ? 1.457 23.317 7.137 1.00 9.35 200 TYR A CA 1
ATOM 1497 C C . TYR A 1 200 ? 1.973 22.348 8.210 1.00 9.00 200 TYR A C 1
ATOM 1498 O O . TYR A 1 200 ? 1.335 21.328 8.491 1.00 9.21 200 TYR A O 1
ATOM 1507 N N . VAL A 1 201 ? 3.111 22.669 8.822 1.00 8.74 201 VAL A N 1
ATOM 1508 C CA . VAL A 1 201 ? 3.660 21.873 9.911 1.00 9.14 201 VAL A CA 1
ATOM 1509 C C . VAL A 1 201 ? 2.796 22.099 11.161 1.00 8.70 201 VAL A C 1
ATOM 1510 O O . VAL A 1 201 ? 2.584 21.167 11.934 1.00 9.75 201 VAL A O 1
ATOM 1514 N N . GLY A 1 202 ? 2.274 23.313 11.361 1.00 9.13 202 GLY A N 1
ATOM 1515 C CA . GLY A 1 202 ? 1.261 23.556 12.375 1.00 9.61 202 GLY A CA 1
ATOM 1516 C C . GLY A 1 202 ? 0.073 22.624 12.191 1.00 9.26 202 GLY A C 1
ATOM 1517 O O . GLY A 1 202 ? -0.389 22.004 13.153 1.00 10.21 202 GLY A O 1
ATOM 1518 N N . HIS A 1 203 ? -0.431 22.472 10.966 1.00 9.24 203 HIS A N 1
ATOM 1519 C CA . HIS A 1 203 ? -1.530 21.554 10.693 1.00 9.65 203 HIS A CA 1
ATOM 1520 C C . HIS A 1 203 ? -1.141 20.118 10.969 1.00 9.36 203 HIS A C 1
ATOM 1521 O O . HIS A 1 203 ? -1.855 19.408 11.662 1.00 11.32 203 HIS A O 1
ATOM 1528 N N . MET A 1 204 ? -0.020 19.671 10.434 1.00 9.20 204 MET A N 1
ATOM 1529 C CA . MET A 1 204 ? 0.327 18.268 10.535 1.00 8.86 204 MET A CA 1
ATOM 1530 C C . MET A 1 204 ? 0.642 17.806 11.958 1.00 8.65 204 MET A C 1
ATOM 1531 O O . MET A 1 204 ? 0.173 16.749 12.385 1.00 9.67 204 MET A O 1
ATOM 1536 N N . LYS A 1 205 ? 1.425 18.593 12.681 1.00 8.19 205 LYS A N 1
ATOM 1537 C CA . LYS A 1 205 ? 1.823 18.223 14.034 1.00 8.27 205 LYS A CA 1
ATOM 1538 C C . LYS A 1 205 ? 0.671 18.328 15.025 1.00 8.37 205 LYS A C 1
ATOM 1539 O O . LYS A 1 205 ? 0.667 17.625 16.049 1.00 10.05 205 LYS A O 1
ATOM 1545 N N . ASN A 1 206 ? -0.319 19.172 14.715 1.00 8.76 206 ASN A N 1
ATOM 1546 C CA . ASN A 1 206 ? -1.523 19.257 15.538 1.00 9.36 206 ASN A CA 1
ATOM 1547 C C . ASN A 1 206 ? -2.583 18.228 15.166 1.00 9.70 206 ASN A C 1
ATOM 1548 O O . ASN A 1 206 ? -3.596 18.107 15.871 1.00 11.48 206 ASN A O 1
ATOM 1553 N N . ALA A 1 207 ? -2.365 17.495 14.080 1.00 9.44 207 ALA A N 1
ATOM 1554 C CA . ALA A 1 207 ? -3.281 16.420 13.719 1.00 9.61 207 ALA A CA 1
ATOM 1555 C C . ALA A 1 207 ? -3.202 15.305 14.759 1.00 9.76 207 ALA A C 1
ATOM 1556 O O . ALA A 1 207 ? -2.185 15.097 15.420 1.00 9.42 207 ALA A O 1
ATOM 1558 N N . GLU A 1 208 ? -4.286 14.563 14.902 1.00 10.37 208 GLU A N 1
ATOM 1559 C CA . GLU A 1 208 ? -4.297 13.550 15.943 1.00 11.27 208 GLU A CA 1
ATOM 1560 C C . GLU A 1 208 ? -3.523 12.312 15.538 1.00 10.92 208 GLU A C 1
ATOM 1561 O O . GLU A 1 208 ? -3.452 11.952 14.372 1.00 9.30 208 GLU A O 1
ATOM 1567 N N . PRO A 1 209 ? -2.932 11.625 16.496 1.00 11.59 209 PRO A N 1
ATOM 1568 C CA . PRO A 1 209 ? -2.286 10.356 16.176 1.00 11.89 209 PRO A CA 1
ATOM 1569 C C . PRO A 1 209 ? -3.297 9.410 15.549 1.00 11.43 209 PRO A C 1
ATOM 1570 O O . PRO A 1 209 ? -4.484 9.403 15.934 1.00 11.52 209 PRO A O 1
ATOM 1574 N N . GLY A 1 210 ? -2.830 8.599 14.616 1.00 11.58 210 GLY A N 1
ATOM 1575 C CA . GLY A 1 210 ? -3.691 7.728 13.860 1.00 11.83 210 GLY A CA 1
ATOM 1576 C C . GLY A 1 210 ? -4.097 8.319 12.531 1.00 11.56 210 GLY A C 1
ATOM 1577 O O . GLY A 1 210 ? -4.856 7.679 11.814 1.00 13.51 210 GLY A O 1
ATOM 1578 N N . THR A 1 211 ? -3.650 9.546 12.218 1.00 10.90 211 THR A N 1
ATOM 1579 C CA . THR A 1 211 ? -3.771 10.121 10.877 1.00 10.47 211 THR A CA 1
ATOM 1580 C C . THR A 1 211 ? -2.454 10.098 10.133 1.00 10.78 211 THR A C 1
ATOM 1581 O O . THR A 1 211 ? -1.389 10.173 10.722 1.00 10.71 211 THR A O 1
ATOM 1585 N N . ASP A 1 212 ? -2.525 9.998 8.817 1.00 11.44 212 ASP A N 1
ATOM 1586 C CA . ASP A 1 212 ? -1.323 10.190 8.008 1.00 11.68 212 ASP A CA 1
ATOM 1587 C C . ASP A 1 212 ? -0.726 11.583 8.223 1.00 10.62 212 ASP A C 1
ATOM 1588 O O . ASP A 1 212 ? 0.491 11.710 8.283 1.00 10.90 212 ASP A O 1
ATOM 1593 N N . ALA A 1 213 ? -1.547 12.614 8.395 1.00 9.63 213 ALA A N 1
ATOM 1594 C CA . ALA A 1 213 ? -1.045 13.949 8.642 1.00 9.72 213 ALA A CA 1
ATOM 1595 C C . ALA A 1 213 ? -0.088 13.992 9.834 1.00 8.66 213 ALA A C 1
ATOM 1596 O O . ALA A 1 213 ? 1.009 14.549 9.718 1.00 8.77 213 ALA A O 1
ATOM 1598 N N . ARG A 1 214 ? -0.468 13.382 10.958 1.00 8.79 214 ARG A N 1
ATOM 1599 C CA . ARG A 1 214 ? 0.380 13.386 12.140 1.00 8.13 214 ARG A CA 1
ATOM 1600 C C . ARG A 1 214 ? 1.632 12.537 11.913 1.00 7.86 214 ARG A C 1
ATOM 1601 O O . ARG A 1 214 ? 2.694 12.857 12.455 1.00 8.92 214 ARG A O 1
ATOM 1609 N N . LYS A 1 215 ? 1.530 11.459 11.147 1.00 8.78 215 LYS A N 1
ATOM 1610 C CA . LYS A 1 215 ? 2.707 10.656 10.840 1.00 9.49 215 LYS A CA 1
ATOM 1611 C C . LYS A 1 215 ? 3.737 11.478 10.065 1.00 9.30 215 LYS A C 1
ATOM 1612 O O . LYS A 1 215 ? 4.936 11.427 10.340 1.00 9.52 215 LYS A O 1
ATOM 1618 N N . TRP A 1 216 ? 3.256 12.255 9.107 1.00 8.72 216 TRP A N 1
ATOM 1619 C CA . TRP A 1 216 ? 4.146 13.114 8.322 1.00 8.93 216 TRP A CA 1
ATOM 1620 C C . TRP A 1 216 ? 4.739 14.208 9.227 1.00 9.12 216 TRP A C 1
ATOM 1621 O O . TRP A 1 216 ? 5.917 14.528 9.144 1.00 9.45 216 TRP A O 1
ATOM 1632 N N . GLY A 1 217 ? 3.913 14.796 10.087 1.00 8.83 217 GLY A N 1
ATOM 1633 C CA . GLY A 1 217 ? 4.399 15.845 10.971 1.00 8.79 217 GLY A CA 1
ATOM 1634 C C . GLY A 1 217 ? 5.454 15.327 11.943 1.00 8.33 217 GLY A C 1
ATOM 1635 O O . GLY A 1 217 ? 6.461 15.982 12.209 1.00 8.89 217 GLY A O 1
ATOM 1636 N N . ASP A 1 218 ? 5.244 14.117 12.468 1.00 8.15 218 ASP A N 1
ATOM 1637 C CA . ASP A 1 218 ? 6.178 13.552 13.431 1.00 8.58 218 ASP A CA 1
ATOM 1638 C C . ASP A 1 218 ? 7.537 13.254 12.784 1.00 8.33 218 ASP A C 1
ATOM 1639 O O . ASP A 1 218 ? 8.548 13.171 13.495 1.00 9.40 218 ASP A O 1
ATOM 1644 N N . ALA A 1 219 ? 7.573 13.090 11.461 1.00 8.49 219 ALA A N 1
ATOM 1645 C CA . ALA A 1 219 ? 8.793 12.704 10.769 1.00 9.33 219 ALA A CA 1
ATOM 1646 C C . ALA A 1 219 ? 9.793 13.845 10.598 1.00 9.24 219 ALA A C 1
ATOM 1647 O O . ALA A 1 219 ? 10.950 13.581 10.255 1.00 9.80 219 ALA A O 1
ATOM 1649 N N . ILE A 1 220 ? 9.357 15.092 10.810 1.00 8.25 220 ILE A N 1
ATOM 1650 C CA . ILE A 1 220 ? 10.122 16.268 10.456 1.00 9.15 220 ILE A CA 1
ATOM 1651 C C . ILE A 1 220 ? 10.255 17.240 11.614 1.00 9.08 220 ILE A C 1
ATOM 1652 O O . ILE A 1 220 ? 9.515 17.220 12.595 1.00 9.85 220 ILE A O 1
ATOM 1657 N N . LYS A 1 221 ? 11.218 18.124 11.452 1.00 9.26 221 LYS A N 1
ATOM 1658 C CA . LYS A 1 221 ? 11.352 19.327 12.234 1.00 9.57 221 LYS A CA 1
ATOM 1659 C C . LYS A 1 221 ? 11.491 20.511 11.278 1.00 9.30 221 LYS A C 1
ATOM 1660 O O . LYS A 1 221 ? 11.764 20.344 10.084 1.00 9.61 221 LYS A O 1
ATOM 1666 N N . VAL A 1 222 ? 11.291 21.702 11.812 1.00 9.49 222 VAL A N 1
ATOM 1667 C CA . VAL A 1 222 ? 11.437 22.934 11.057 1.00 9.13 222 VAL A CA 1
ATOM 1668 C C . VAL A 1 222 ? 12.764 23.610 11.394 1.00 9.81 222 VAL A C 1
ATOM 1669 O O . VAL A 1 222 ? 13.127 23.778 12.565 1.00 11.27 222 VAL A O 1
ATOM 1673 N N . VAL A 1 223 ? 13.471 24.010 10.349 1.00 9.57 223 VAL A N 1
ATOM 1674 C CA . VAL A 1 223 ? 14.573 24.959 10.464 1.00 10.21 223 VAL A CA 1
ATOM 1675 C C . VAL A 1 223 ? 14.183 26.141 9.582 1.00 9.82 223 VAL A C 1
ATOM 1676 O O . VAL A 1 223 ? 13.866 25.954 8.409 1.00 9.79 223 VAL A O 1
ATOM 1680 N N . ARG A 1 224 ? 14.187 27.344 10.148 1.00 9.85 224 ARG A N 1
ATOM 1681 C CA . ARG A 1 224 ? 13.861 28.547 9.391 1.00 9.76 224 ARG A CA 1
ATOM 1682 C C . ARG A 1 224 ? 15.122 29.117 8.761 1.00 10.38 224 ARG A C 1
ATOM 1683 O O . ARG A 1 224 ? 15.982 29.636 9.489 1.00 10.91 224 ARG A O 1
ATOM 1691 N N . PRO A 1 225 ? 15.261 29.049 7.441 1.00 10.11 225 PRO A N 1
ATOM 1692 C CA . PRO A 1 225 ? 16.440 29.648 6.808 1.00 10.73 225 PRO A CA 1
ATOM 1693 C C . PRO A 1 225 ? 16.396 31.156 6.853 1.00 11.03 225 PRO A C 1
ATOM 1694 O O . PRO A 1 225 ? 15.335 31.761 7.026 1.00 11.04 225 PRO A O 1
ATOM 1698 N N . THR A 1 226 ? 17.567 31.766 6.675 1.00 11.97 226 THR A N 1
ATOM 1699 C CA . THR A 1 226 ? 17.654 33.201 6.486 1.00 12.59 226 THR A CA 1
ATOM 1700 C C . THR A 1 226 ? 18.392 33.521 5.209 1.00 13.08 226 THR A C 1
ATOM 1701 O O . THR A 1 226 ? 19.105 32.687 4.645 1.00 12.05 226 THR A O 1
ATOM 1705 N N . PHE A 1 227 ? 18.192 34.740 4.751 1.00 14.85 227 PHE A N 1
ATOM 1706 C CA . PHE A 1 227 ? 19.043 35.298 3.706 1.00 17.44 227 PHE A CA 1
ATOM 1707 C C . PHE A 1 227 ? 20.443 35.656 4.262 1.00 21.67 227 PHE A C 1
ATOM 1708 O O . PHE A 1 227 ? 20.560 36.266 5.304 1.00 24.48 227 PHE A O 1
ATOM 1716 N N . ALA A 1 228 ? 21.486 35.210 3.558 1.00 25.08 228 ALA A N 1
ATOM 1717 C CA . ALA A 1 228 ? 22.885 35.375 3.963 1.00 27.17 228 ALA A CA 1
ATOM 1718 C C . ALA A 1 228 ? 23.453 36.695 3.449 1.00 28.40 228 ALA A C 1
ATOM 1719 O O . ALA A 1 228 ? 24.673 36.898 3.495 1.00 30.92 228 ALA A O 1
ATOM 1721 N N . GLY A 1 233 ? 20.509 38.394 9.056 1.00 24.89 233 GLY A N 1
ATOM 1722 C CA . GLY A 1 233 ? 19.544 38.084 8.014 1.00 23.03 233 GLY A CA 1
ATOM 1723 C C . GLY A 1 233 ? 18.262 37.491 8.559 1.00 21.75 233 GLY A C 1
ATOM 1724 O O . GLY A 1 233 ? 18.221 37.012 9.702 1.00 22.62 233 GLY A O 1
ATOM 1725 N N . GLY A 1 234 ? 17.219 37.523 7.729 1.00 19.41 234 GLY A N 1
ATOM 1726 C CA . GLY A 1 234 ? 15.906 37.092 8.147 1.00 16.50 234 GLY A CA 1
ATOM 1727 C C . GLY A 1 234 ? 15.274 36.066 7.231 1.00 14.25 234 GLY A C 1
ATOM 1728 O O . GLY A 1 234 ? 15.724 35.817 6.114 1.00 13.87 234 GLY A O 1
ATOM 1729 N N . THR A 1 235 ? 14.190 35.484 7.726 1.00 11.79 235 THR A N 1
ATOM 1730 C CA . THR A 1 235 ? 13.420 34.456 7.031 1.00 10.85 235 THR A CA 1
ATOM 1731 C C . THR A 1 235 ? 12.416 35.089 6.090 1.00 10.25 235 THR A C 1
ATOM 1732 O O . THR A 1 235 ? 11.803 36.104 6.417 1.00 11.04 235 THR A O 1
ATOM 1736 N N . HIS A 1 236 ? 12.248 34.484 4.917 1.00 9.76 236 HIS A N 1
ATOM 1737 C CA . HIS A 1 236 ? 11.286 34.913 3.938 1.00 9.70 236 HIS A CA 1
ATOM 1738 C C . HIS A 1 236 ? 9.868 34.698 4.427 1.00 9.97 236 HIS A C 1
ATOM 1739 O O . HIS A 1 236 ? 9.502 33.598 4.830 1.00 10.53 236 HIS A O 1
ATOM 1746 N N . VAL A 1 237 ? 9.061 35.747 4.330 1.00 10.37 237 VAL A N 1
ATOM 1747 C CA . VAL A 1 237 ? 7.638 35.659 4.599 1.00 10.73 237 VAL A CA 1
ATOM 1748 C C . VAL A 1 237 ? 6.811 36.251 3.464 1.00 10.27 237 VAL A C 1
ATOM 1749 O O . VAL A 1 237 ? 7.161 37.281 2.863 1.00 11.12 237 VAL A O 1
ATOM 1753 N N . ASN A 1 238 ? 5.736 35.561 3.121 1.00 10.32 238 ASN A N 1
ATOM 1754 C CA . ASN A 1 238 ? 4.626 36.232 2.434 1.00 10.71 238 ASN A CA 1
ATOM 1755 C C . ASN A 1 238 ? 3.575 36.543 3.523 1.00 10.10 238 ASN A C 1
ATOM 1756 O O . ASN A 1 238 ? 3.808 36.311 4.720 1.00 9.87 238 ASN A O 1
ATOM 1761 N N . ILE A 1 239 ? 2.442 37.083 3.123 1.00 10.55 239 ILE A N 1
ATOM 1762 C CA . ILE A 1 239 ? 1.465 37.560 4.084 1.00 10.46 239 ILE A CA 1
ATOM 1763 C C . ILE A 1 239 ? 0.046 37.269 3.682 1.00 10.71 239 ILE A C 1
ATOM 1764 O O . ILE A 1 239 ? -0.251 37.036 2.525 1.00 11.77 239 ILE A O 1
ATOM 1769 N N . SER A 1 240 ? -0.844 37.319 4.662 1.00 9.99 240 SER A N 1
ATOM 1770 C CA . SER A 1 240 ? -2.239 37.680 4.383 1.00 10.12 240 SER A CA 1
ATOM 1771 C C . SER A 1 240 ? -2.402 39.142 4.783 1.00 10.64 240 SER A C 1
ATOM 1772 O O . SER A 1 240 ? -1.613 39.669 5.558 1.00 9.79 240 SER A O 1
ATOM 1775 N N . GLY A 1 241 ? -3.425 39.792 4.261 1.00 10.63 241 GLY A N 1
ATOM 1776 C CA . GLY A 1 241 ? -3.583 41.202 4.573 1.00 10.32 241 GLY A CA 1
ATOM 1777 C C . GLY A 1 241 ? -4.876 41.775 4.072 1.00 10.60 241 GLY A C 1
ATOM 1778 O O . GLY A 1 241 ? -5.722 41.072 3.549 1.00 11.29 241 GLY A O 1
ATOM 1779 N N . ALA A 1 242 ? -5.028 43.083 4.252 1.00 10.59 242 ALA A N 1
ATOM 1780 C CA . ALA A 1 242 ? -6.272 43.757 3.986 1.00 12.29 242 ALA A CA 1
ATOM 1781 C C . ALA A 1 242 ? -6.063 45.223 3.686 1.00 12.68 242 ALA A C 1
ATOM 1782 O O . ALA A 1 242 ? -5.030 45.801 3.944 1.00 13.00 242 ALA A O 1
ATOM 1784 N N . ALA A 1 243 ? -7.119 45.812 3.157 1.00 14.00 243 ALA A N 1
ATOM 1785 C CA . ALA A 1 243 ? -7.159 47.219 2.771 1.00 14.08 243 ALA A CA 1
ATOM 1786 C C . ALA A 1 243 ? -8.599 47.687 2.859 1.00 14.57 243 ALA A C 1
ATOM 1787 O O . ALA A 1 243 ? -9.524 46.876 2.762 1.00 14.26 243 ALA A O 1
ATOM 1789 N N . VAL A 1 244 ? -8.786 48.988 3.065 1.00 15.27 244 VAL A N 1
ATOM 1790 C CA . VAL A 1 244 ? -10.126 49.568 2.983 1.00 16.08 244 VAL A CA 1
ATOM 1791 C C . VAL A 1 244 ? -10.479 49.795 1.509 1.00 15.82 244 VAL A C 1
ATOM 1792 O O . VAL A 1 244 ? -9.672 50.298 0.742 1.00 16.20 244 VAL A O 1
ATOM 1796 N N . ALA A 1 245 ? -11.680 49.395 1.125 1.00 16.50 245 ALA A N 1
ATOM 1797 C CA . ALA A 1 245 ? -12.129 49.552 -0.267 1.00 17.13 245 ALA A CA 1
ATOM 1798 C C . ALA A 1 245 ? -12.299 51.017 -0.655 1.00 18.18 245 ALA A C 1
ATOM 1799 O O . ALA A 1 245 ? -12.685 51.858 0.170 1.00 18.11 245 ALA A O 1
ATOM 1801 N N . ALA A 1 246 ? -12.025 51.308 -1.925 1.00 19.36 246 ALA A N 1
ATOM 1802 C CA . ALA A 1 246 ? -12.011 52.680 -2.455 1.00 19.86 246 ALA A CA 1
ATOM 1803 C C . ALA A 1 246 ? -13.322 53.438 -2.211 1.00 20.47 246 ALA A C 1
ATOM 1804 O O . ALA A 1 246 ? -13.309 54.640 -1.925 1.00 20.98 246 ALA A O 1
ATOM 1806 N N . HIS A 1 247 ? -14.433 52.730 -2.310 1.00 20.68 247 HIS A N 1
ATOM 1807 C CA . HIS A 1 247 ? -15.759 53.344 -2.176 1.00 21.54 247 HIS A CA 1
ATOM 1808 C C . HIS A 1 247 ? -16.534 52.859 -0.945 1.00 21.41 247 HIS A C 1
ATOM 1809 O O . HIS A 1 247 ? -17.768 52.869 -0.915 1.00 21.99 247 HIS A O 1
ATOM 1816 N N . ALA A 1 248 ? -15.801 52.459 0.097 1.00 19.96 248 ALA A N 1
ATOM 1817 C CA . ALA A 1 248 ? -16.415 51.917 1.308 1.00 19.52 248 ALA A CA 1
ATOM 1818 C C . ALA A 1 248 ? -17.572 52.803 1.753 1.00 19.07 248 ALA A C 1
ATOM 1819 O O . ALA A 1 248 ? -17.340 53.975 2.036 1.00 19.45 248 ALA A O 1
ATOM 1821 N N . PRO A 1 249 ? -18.785 52.257 1.792 1.00 18.56 249 PRO A N 1
ATOM 1822 C CA . PRO A 1 249 ? -19.943 53.025 2.282 1.00 18.74 249 PRO A CA 1
ATOM 1823 C C . PRO A 1 249 ? -19.9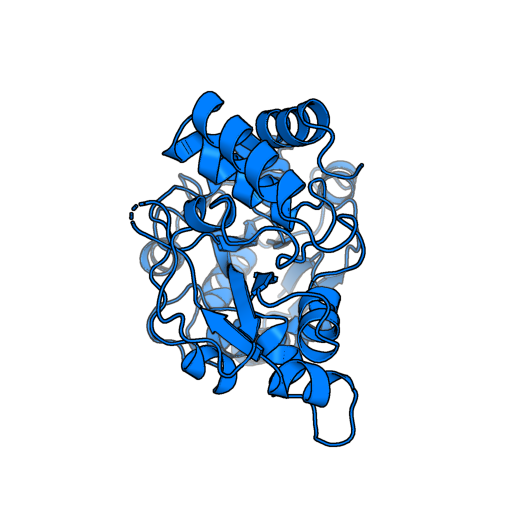81 53.200 3.799 1.00 18.89 249 PRO A C 1
ATOM 1824 O O . PRO A 1 249 ? -20.647 54.111 4.283 1.00 19.38 249 PRO A O 1
ATOM 1828 N N . ASN A 1 250 ? -19.303 52.329 4.542 1.00 18.46 250 ASN A N 1
ATOM 1829 C CA . ASN A 1 250 ? -19.203 52.413 5.997 1.00 18.53 250 ASN A CA 1
ATOM 1830 C C . ASN A 1 250 ? -17.734 52.595 6.385 1.00 18.64 250 ASN A C 1
ATOM 1831 O O . ASN A 1 250 ? -17.161 51.719 7.046 1.00 17.71 250 ASN A O 1
ATOM 1836 N N . LYS A 1 251 ? -17.121 53.700 5.968 1.00 18.78 251 LYS A N 1
ATOM 1837 C CA . LYS A 1 251 ? -15.668 53.877 6.099 1.00 19.57 251 LYS A CA 1
ATOM 1838 C C . LYS A 1 251 ? -15.212 53.850 7.551 1.00 19.19 251 LYS A C 1
ATOM 1839 O O . LYS A 1 251 ? -14.211 53.231 7.876 1.00 18.67 251 LYS A O 1
ATOM 1845 N N . ALA A 1 252 ? -15.920 54.537 8.430 1.00 18.57 252 ALA A N 1
ATOM 1846 C CA . ALA A 1 252 ? -15.543 54.533 9.842 1.00 18.19 252 ALA A CA 1
ATOM 1847 C C . ALA A 1 252 ? -15.555 53.114 10.398 1.00 17.12 252 ALA A C 1
ATOM 1848 O O . ALA A 1 252 ? -14.645 52.719 11.111 1.00 16.32 252 ALA A O 1
ATOM 1850 N N . ASN A 1 253 ? -16.568 52.329 10.067 1.00 16.37 253 ASN A N 1
ATOM 1851 C CA . ASN A 1 253 ? -16.653 50.962 10.560 1.00 15.84 253 ASN A CA 1
ATOM 1852 C C . ASN A 1 253 ? -15.584 50.073 9.914 1.00 15.78 253 ASN A C 1
ATOM 1853 O O . ASN A 1 253 ? -15.114 49.116 10.532 1.00 15.14 253 ASN A O 1
ATOM 1858 N N . ALA A 1 254 ? -15.222 50.382 8.672 1.00 15.38 254 ALA A N 1
ATOM 1859 C CA . ALA A 1 254 ? -14.176 49.660 7.953 1.00 14.80 254 ALA A CA 1
ATOM 1860 C C . ALA A 1 254 ? -12.850 49.827 8.673 1.00 14.39 254 ALA A C 1
ATOM 1861 O O . ALA A 1 254 ? -12.121 48.861 8.877 1.00 13.44 254 ALA A O 1
ATOM 1863 N N . VAL A 1 255 ? -12.534 51.055 9.057 1.00 13.85 255 VAL A N 1
ATOM 1864 C CA . VAL A 1 255 ? -11.303 51.307 9.798 1.00 14.58 255 VAL A CA 1
ATOM 1865 C C . VAL A 1 255 ? -11.389 50.636 11.169 1.00 13.95 255 VAL A C 1
ATOM 1866 O O . VAL A 1 255 ? -10.422 50.040 11.614 1.00 13.23 255 VAL A O 1
ATOM 1870 N N . LYS A 1 256 ? -12.554 50.678 11.818 1.00 13.50 256 LYS A N 1
ATOM 1871 C CA . LYS A 1 256 ? -12.716 50.008 13.104 1.00 14.08 256 LYS A CA 1
ATOM 1872 C C . LYS A 1 256 ? -12.459 48.513 12.978 1.00 12.91 256 LYS A C 1
ATOM 1873 O O . LYS A 1 256 ? -11.793 47.914 13.809 1.00 12.88 256 LYS A O 1
ATOM 1879 N N . LEU A 1 257 ? -12.991 47.903 11.930 1.00 12.64 257 LEU A N 1
ATOM 1880 C CA . LEU A 1 257 ? -12.779 46.474 11.707 1.00 11.90 257 LEU A CA 1
ATOM 1881 C C . LEU A 1 257 ? -11.313 46.163 11.428 1.00 11.90 257 LEU A C 1
ATOM 1882 O O . LEU A 1 257 ? -10.764 45.233 11.997 1.00 11.82 257 LEU A O 1
ATOM 1887 N N . LEU A 1 258 ? -10.664 46.961 10.595 1.00 12.14 258 LEU A N 1
ATOM 1888 C CA . LEU A 1 258 ? -9.277 46.682 10.268 1.00 12.75 258 LEU A CA 1
ATOM 1889 C C . LEU A 1 258 ? -8.391 46.866 11.507 1.00 12.36 258 LEU A C 1
ATOM 1890 O O . LEU A 1 258 ? -7.486 46.081 11.761 1.00 12.57 258 LEU A O 1
ATOM 1895 N N . GLU A 1 259 ? -8.676 47.887 12.311 1.00 11.56 259 GLU A N 1
ATOM 1896 C CA . GLU A 1 259 ? -7.949 48.083 13.558 1.00 11.23 259 GLU A CA 1
ATOM 1897 C C . GLU A 1 259 ? -8.204 46.922 14.524 1.00 11.35 259 GLU A C 1
ATOM 1898 O O . GLU A 1 259 ? -7.303 46.483 15.234 1.00 11.84 259 GLU A O 1
ATOM 1904 N N . TYR A 1 260 ? -9.428 46.409 14.562 1.00 11.08 260 TYR A N 1
ATOM 1905 C CA . TYR A 1 260 ? -9.743 45.243 15.384 1.00 10.98 260 TYR A CA 1
ATOM 1906 C C . TYR A 1 260 ? -8.907 44.026 14.949 1.00 10.94 260 TYR A C 1
ATOM 1907 O O . TYR A 1 260 ? -8.423 43.262 15.774 1.00 10.98 260 TYR A O 1
ATOM 1916 N N . LEU A 1 261 ? -8.735 43.876 13.647 1.00 10.85 261 LEU A N 1
ATOM 1917 C CA . LEU A 1 261 ? -8.031 42.711 13.104 1.00 10.98 261 LEU A CA 1
ATOM 1918 C C . LEU A 1 261 ? -6.556 42.648 13.495 1.00 10.81 261 LEU A C 1
ATOM 1919 O O . LEU A 1 261 ? -5.970 41.561 13.473 1.00 10.96 261 LEU A O 1
ATOM 1924 N N . VAL A 1 262 ? -5.969 43.777 13.894 1.00 10.76 262 VAL A N 1
ATOM 1925 C CA . VAL A 1 262 ? -4.598 43.801 14.448 1.00 11.04 262 VAL A CA 1
ATOM 1926 C C . VAL A 1 262 ? -4.531 43.923 15.974 1.00 10.65 262 VAL A C 1
ATOM 1927 O O . VAL A 1 262 ? -3.442 43.997 16.538 1.00 10.83 262 VAL A O 1
ATOM 1931 N N . SER A 1 263 ? -5.687 43.892 16.642 1.00 10.95 263 SER A N 1
ATOM 1932 C CA . SER A 1 263 ? -5.751 43.872 18.097 1.00 10.48 263 SER A CA 1
ATOM 1933 C C . SER A 1 263 ? -5.229 42.532 18.612 1.00 10.58 263 SER A C 1
ATOM 1934 O O . SER A 1 263 ? -5.209 41.534 17.880 1.00 10.64 263 SER A O 1
ATOM 1937 N N . GLU A 1 264 ? -4.773 42.490 19.860 1.00 10.50 264 GLU A N 1
ATOM 1938 C CA . GLU A 1 264 ? -4.233 41.255 20.395 1.00 11.05 264 GLU A CA 1
ATOM 1939 C C . GLU A 1 264 ? -5.267 40.114 20.394 1.00 11.87 264 GLU A C 1
ATOM 1940 O O . GLU A 1 264 ? -4.966 39.022 19.909 1.00 11.27 264 GLU A O 1
ATOM 1946 N N . PRO A 1 265 ? -6.479 40.305 20.908 1.00 12.15 265 PRO A N 1
ATOM 1947 C CA . PRO A 1 265 ? -7.457 39.211 20.886 1.00 12.44 265 PRO A CA 1
ATOM 1948 C C . PRO A 1 265 ? -7.743 38.679 19.469 1.00 11.57 265 PRO A C 1
ATOM 1949 O O . PRO A 1 265 ? -7.805 37.451 19.266 1.00 12.41 265 PRO A O 1
ATOM 1953 N N . ALA A 1 266 ? -7.896 39.562 18.495 1.00 11.12 266 ALA A N 1
ATOM 1954 C CA . ALA A 1 266 ? -8.214 39.113 17.149 1.00 10.83 266 ALA A CA 1
ATOM 1955 C C . ALA A 1 266 ? -7.020 38.402 16.541 1.00 10.95 266 ALA A C 1
ATOM 1956 O O . ALA A 1 266 ? -7.169 37.388 15.907 1.00 11.95 266 ALA A O 1
ATOM 1958 N N . GLN A 1 267 ? -5.832 38.955 16.720 1.00 10.39 267 GLN A N 1
ATOM 1959 C CA . GLN A 1 267 ? -4.623 38.366 16.152 1.00 10.35 267 GLN A CA 1
ATOM 1960 C C . GLN A 1 267 ? -4.375 36.990 16.686 1.00 10.64 267 GLN A C 1
ATOM 1961 O O . GLN A 1 267 ? -3.894 36.128 15.934 1.00 11.42 267 GLN A O 1
ATOM 1967 N N . THR A 1 268 ? -4.643 36.780 17.982 1.00 11.02 268 THR A N 1
ATOM 1968 C CA . THR A 1 268 ? -4.463 35.476 18.599 1.00 12.07 268 THR A CA 1
ATOM 1969 C C . THR A 1 268 ? -5.299 34.432 17.853 1.00 12.70 268 THR A C 1
ATOM 1970 O O . THR A 1 268 ? -4.763 33.394 17.430 1.00 14.86 268 THR A O 1
ATOM 1974 N N . LEU A 1 269 ? -6.565 34.740 17.643 1.00 12.86 269 LEU A N 1
ATOM 1975 C CA . LEU A 1 269 ? -7.483 33.833 16.931 1.00 13.63 269 LEU A CA 1
ATOM 1976 C C . LEU A 1 269 ? -7.154 33.744 15.434 1.00 13.46 269 LEU A C 1
ATOM 1977 O O . LEU A 1 269 ? -7.217 32.661 14.850 1.00 13.94 269 LEU A O 1
ATOM 1982 N N . TYR A 1 270 ? -6.824 34.874 14.830 1.00 12.42 270 TYR A N 1
ATOM 1983 C CA . TYR A 1 270 ? -6.588 35.019 13.391 1.00 12.61 270 TYR A CA 1
ATOM 1984 C C . TYR A 1 270 ? -5.443 34.118 12.938 1.00 14.06 270 TYR A C 1
ATOM 1985 O O . TYR A 1 270 ? -5.558 33.397 11.939 1.00 14.83 270 TYR A O 1
ATOM 1994 N N . ALA A 1 271 ? -4.346 34.166 13.676 1.00 13.95 271 ALA A N 1
ATOM 1995 C CA . ALA A 1 271 ? -3.149 33.411 13.309 1.00 14.75 271 ALA A CA 1
ATOM 1996 C C . ALA A 1 271 ? -3.336 31.957 13.634 1.00 16.03 271 ALA A C 1
ATOM 1997 O O . ALA A 1 271 ? -2.972 31.103 12.823 1.00 15.96 271 ALA A O 1
ATOM 1999 N N . GLN A 1 272 ? -3.928 31.645 14.784 1.00 17.20 272 GLN A N 1
ATOM 2000 C CA . GLN A 1 272 ? -4.166 30.253 15.178 1.00 18.94 272 GLN A CA 1
ATOM 2001 C C . GLN A 1 272 ? -5.007 29.515 14.128 1.00 18.25 272 GLN A C 1
ATOM 2002 O O . GLN A 1 272 ? -4.766 28.328 13.865 1.00 18.39 272 GLN A O 1
ATOM 2008 N N . ALA A 1 273 ? -5.942 30.210 13.475 1.00 18.03 273 ALA A N 1
ATOM 2009 C CA . ALA A 1 273 ? -6.884 29.551 12.586 1.00 17.59 273 ALA A CA 1
ATOM 2010 C C . ALA A 1 273 ? -6.210 28.769 11.462 1.00 16.53 273 ALA A C 1
ATOM 2011 O O . ALA A 1 273 ? -6.687 27.685 11.157 1.00 17.20 273 ALA A O 1
ATOM 2013 N N . ASN A 1 274 ? -5.156 29.314 10.826 1.00 14.31 274 ASN A N 1
ATOM 2014 C CA . ASN A 1 274 ? -4.421 28.579 9.784 1.00 13.64 274 ASN A CA 1
ATOM 2015 C C . ASN A 1 274 ? -2.982 28.326 10.225 1.00 11.70 274 ASN A C 1
ATOM 2016 O O . ASN A 1 274 ? -2.150 28.073 9.381 1.00 11.46 274 ASN A O 1
ATOM 2021 N N . TYR A 1 275 ? -2.704 28.384 11.531 1.00 11.43 275 TYR A N 1
ATOM 2022 C CA . TYR A 1 275 ? -1.383 28.143 12.119 1.00 10.49 275 TYR A CA 1
ATOM 2023 C C . TYR A 1 275 ? -0.304 29.057 11.548 1.00 10.20 275 TYR A C 1
ATOM 2024 O O . TYR A 1 275 ? 0.834 28.663 11.412 1.00 10.49 275 TYR A O 1
ATOM 2033 N N . GLU A 1 276 ? -0.703 30.271 11.198 1.00 10.45 276 GLU A N 1
ATOM 2034 C CA . GLU A 1 276 ? 0.189 31.288 10.704 1.00 10.56 276 GLU A CA 1
ATOM 2035 C C . GLU A 1 276 ? 0.785 32.060 11.880 1.00 10.18 276 GLU A C 1
ATOM 2036 O O . GLU A 1 276 ? 0.511 31.760 13.055 1.00 11.79 276 GLU A O 1
ATOM 2042 N N . TYR A 1 277 ? 1.682 32.989 11.556 1.00 9.44 277 TYR A N 1
ATOM 2043 C CA . TYR A 1 277 ? 2.364 33.776 12.577 1.00 9.76 277 TYR A CA 1
ATOM 2044 C C . TYR A 1 277 ? 1.699 35.144 12.625 1.00 9.48 277 TYR A C 1
ATOM 2045 O O . TYR A 1 277 ? 1.547 35.786 11.601 1.00 10.14 277 TYR A O 1
ATOM 2054 N N . PRO A 1 278 ? 1.315 35.621 13.809 1.00 9.70 278 PRO A N 1
ATOM 2055 C CA . PRO A 1 278 ? 0.651 36.923 13.885 1.00 9.98 278 PRO A CA 1
ATOM 2056 C C . PRO A 1 278 ? 1.586 38.063 13.522 1.00 10.16 278 PRO A C 1
ATOM 2057 O O . PRO A 1 278 ? 2.774 37.999 13.778 1.00 11.14 278 PRO A O 1
ATOM 2061 N N . VAL A 1 279 ? 1.040 39.110 12.934 1.00 9.76 279 VAL A N 1
ATOM 2062 C CA . VAL A 1 279 ? 1.849 40.306 12.667 1.00 9.90 279 VAL A CA 1
ATOM 2063 C C . VAL A 1 279 ? 2.151 41.115 13.936 1.00 10.40 279 VAL A C 1
ATOM 2064 O O . VAL A 1 279 ? 3.195 41.738 14.042 1.00 11.15 279 VAL A O 1
ATOM 2068 N N . ARG A 1 280 ? 1.214 41.120 14.880 1.00 9.33 280 ARG A N 1
ATOM 2069 C CA . ARG A 1 280 ? 1.340 41.918 16.094 1.00 9.84 280 ARG A CA 1
ATOM 2070 C C . ARG A 1 280 ? 2.298 41.247 17.060 1.00 10.35 280 ARG A C 1
ATOM 2071 O O . ARG A 1 280 ? 2.161 40.058 17.348 1.00 10.86 280 ARG A O 1
ATOM 2079 N N . ALA A 1 281 ? 3.261 42.011 17.589 1.00 10.47 281 ALA A N 1
ATOM 2080 C CA . ALA A 1 281 ? 4.177 41.503 18.605 1.00 10.96 281 ALA A CA 1
ATOM 2081 C C . ALA A 1 281 ? 3.432 41.099 19.888 1.00 11.35 281 ALA A C 1
ATOM 2082 O O . ALA A 1 281 ? 2.431 41.722 20.256 1.00 11.15 281 ALA A O 1
ATOM 2084 N N . GLY A 1 282 ? 3.940 40.095 20.589 1.00 12.09 282 GLY A N 1
ATOM 2085 C CA . GLY A 1 282 ? 3.425 39.728 21.882 1.00 12.76 282 GLY A CA 1
ATOM 2086 C C . GLY A 1 282 ? 2.123 38.981 21.888 1.00 12.57 282 GLY A C 1
ATOM 2087 O O . GLY A 1 282 ? 1.407 38.980 22.880 1.00 15.43 282 GLY A O 1
ATOM 2088 N N . VAL A 1 283 ? 1.806 38.325 20.785 1.00 12.34 283 VAL A N 1
ATOM 2089 C CA . VAL A 1 283 ? 0.635 37.483 20.670 1.00 12.15 283 VAL A CA 1
ATOM 2090 C C . VAL A 1 283 ? 0.979 36.018 20.934 1.00 11.81 283 VAL A C 1
ATOM 2091 O O . VAL A 1 283 ? 1.971 35.502 20.411 1.00 13.21 283 VAL A O 1
ATOM 2095 N N . LYS A 1 284 ? 0.171 35.382 21.768 1.00 12.12 284 LYS A N 1
ATOM 2096 C CA . LYS A 1 284 ? 0.360 33.969 22.096 1.00 13.92 284 LYS A CA 1
ATOM 2097 C C . LYS A 1 284 ? 0.279 33.137 20.824 1.00 14.36 284 LYS A C 1
ATOM 2098 O O . LYS A 1 284 ? -0.687 33.233 20.059 1.00 15.87 284 LYS A O 1
ATOM 2104 N N . LEU A 1 285 ? 1.303 32.313 20.629 1.00 14.76 285 LEU A N 1
ATOM 2105 C CA . LEU A 1 285 ? 1.379 31.446 19.470 1.00 14.51 285 LEU A CA 1
ATOM 2106 C C . LEU A 1 285 ? 0.805 30.072 19.773 1.00 14.23 285 LEU A C 1
ATOM 2107 O O . LEU A 1 285 ? 0.863 29.591 20.910 1.00 16.02 285 LEU A O 1
ATOM 2112 N N . ASP A 1 286 ? 0.293 29.428 18.732 1.00 14.03 286 ASP A N 1
ATOM 2113 C CA . ASP A 1 286 ? 0.043 27.983 18.806 1.00 13.33 286 ASP A CA 1
ATOM 2114 C C . ASP A 1 286 ? 1.310 27.277 19.296 1.00 12.73 286 ASP A C 1
ATOM 2115 O O . ASP A 1 286 ? 2.416 27.623 18.895 1.00 12.10 286 ASP A O 1
ATOM 2120 N N . ALA A 1 287 ? 1.144 26.233 20.107 1.00 13.32 287 ALA A N 1
ATOM 2121 C CA . ALA A 1 287 ? 2.276 25.568 20.722 1.00 12.88 287 ALA A CA 1
ATOM 2122 C C . ALA A 1 287 ? 3.262 24.973 19.701 1.00 12.22 287 ALA A C 1
ATOM 2123 O O . ALA A 1 287 ? 4.447 25.025 19.907 1.00 12.65 287 ALA A O 1
ATOM 2125 N N . VAL A 1 288 ? 2.739 24.354 18.649 1.00 11.94 288 VAL A N 1
ATOM 2126 C CA . VAL A 1 288 ? 3.601 23.845 17.585 1.00 11.42 288 VAL A CA 1
ATOM 2127 C C . VAL A 1 288 ? 4.374 24.998 16.920 1.00 10.72 288 VAL A C 1
ATOM 2128 O O . VAL A 1 288 ? 5.573 24.919 16.734 1.00 10.59 288 VAL A O 1
ATOM 2132 N N . VAL A 1 289 ? 3.677 26.073 16.589 1.00 10.92 289 VAL A N 1
ATOM 2133 C CA . VAL A 1 289 ? 4.339 27.208 15.951 1.00 10.87 289 VAL A CA 1
ATOM 2134 C C . VAL A 1 289 ? 5.459 27.770 16.867 1.00 11.01 289 VAL A C 1
ATOM 2135 O O . VAL A 1 289 ? 6.559 28.055 16.418 1.00 11.41 289 VAL A O 1
ATOM 2139 N N . ALA A 1 290 ? 5.174 27.889 18.167 1.00 11.42 290 ALA A N 1
ATOM 2140 C CA . ALA A 1 290 ? 6.181 28.349 19.133 1.00 12.91 290 ALA A CA 1
ATOM 2141 C C . ALA A 1 290 ? 7.412 27.448 19.162 1.00 12.91 290 ALA A C 1
ATOM 2142 O O . ALA A 1 290 ? 8.518 27.910 19.323 1.00 14.17 290 ALA A O 1
ATOM 2144 N N . SER A 1 291 ? 7.192 26.150 18.970 1.00 12.80 291 SER A N 1
ATOM 2145 C CA . SER A 1 291 ? 8.271 25.163 18.996 1.00 13.33 291 SER A CA 1
ATOM 2146 C C . SER A 1 291 ? 9.268 25.330 17.871 1.00 12.99 291 SER A C 1
ATOM 2147 O O . SER A 1 291 ? 10.375 24.798 17.934 1.00 14.79 291 SER A O 1
ATOM 2150 N N . PHE A 1 292 ? 8.902 26.087 16.834 1.00 12.72 292 PHE A N 1
ATOM 2151 C CA . PHE A 1 292 ? 9.830 26.341 15.745 1.00 12.73 292 PHE A CA 1
ATOM 2152 C C . PHE A 1 292 ? 10.983 27.267 16.167 1.00 13.70 292 PHE A C 1
ATOM 2153 O O . PHE A 1 292 ? 11.926 27.465 15.416 1.00 15.00 292 PHE A O 1
ATOM 2161 N N . GLY A 1 293 ? 10.856 27.881 17.334 1.00 14.45 293 GLY A N 1
ATOM 2162 C CA . GLY A 1 293 ? 11.905 28.730 17.878 1.00 15.23 293 GLY A CA 1
ATOM 2163 C C . GLY A 1 293 ? 11.734 30.163 17.425 1.00 15.34 293 GLY A C 1
ATOM 2164 O O . GLY A 1 293 ? 10.737 30.514 16.823 1.00 14.55 293 GLY A O 1
ATOM 2165 N N . PRO A 1 294 ? 12.712 31.008 17.709 1.00 16.08 294 PRO A N 1
ATOM 2166 C CA . PRO A 1 294 ? 12.584 32.434 17.422 1.00 16.13 294 PRO A CA 1
ATOM 2167 C C . PRO A 1 294 ? 12.527 32.704 15.914 1.00 15.56 294 PRO A C 1
ATOM 2168 O O . PRO A 1 294 ? 13.282 32.124 15.136 1.00 16.97 294 PRO A O 1
ATOM 2172 N N . LEU A 1 295 ? 11.592 33.553 15.513 1.00 14.62 295 LEU A N 1
ATOM 2173 C CA . LEU A 1 295 ? 11.455 33.992 14.132 1.00 13.62 295 LEU A CA 1
ATOM 2174 C C . LEU A 1 295 ? 12.137 35.344 13.948 1.00 14.01 295 LEU A C 1
ATOM 2175 O O . LEU A 1 295 ? 11.824 36.290 14.658 1.00 15.35 295 LEU A O 1
ATOM 2180 N N . LYS A 1 296 ? 13.070 35.409 13.015 1.00 13.60 296 LYS A N 1
ATOM 2181 C CA . LYS A 1 296 ? 13.653 36.653 12.539 1.00 15.39 296 LYS A CA 1
ATOM 2182 C C . LYS A 1 296 ? 13.052 36.871 11.162 1.00 13.83 296 LYS A C 1
ATOM 2183 O O . LYS A 1 296 ? 13.259 36.076 10.248 1.00 14.63 296 LYS A O 1
ATOM 2189 N N . VAL A 1 297 ? 12.273 37.928 11.027 1.00 13.12 297 VAL A N 1
ATOM 2190 C CA . VAL A 1 297 ? 11.596 38.236 9.776 1.00 12.63 297 VAL A CA 1
ATOM 2191 C C . VAL A 1 297 ? 12.509 39.066 8.888 1.00 13.13 297 VAL A C 1
ATOM 2192 O O . VAL A 1 297 ? 13.119 40.024 9.346 1.00 13.76 297 VAL A O 1
ATOM 2196 N N . ASP A 1 298 ? 12.617 38.685 7.617 1.00 12.81 298 ASP A N 1
ATOM 2197 C CA . ASP A 1 298 ? 13.364 39.468 6.644 1.00 13.42 298 ASP A CA 1
ATOM 2198 C C . ASP A 1 298 ? 12.945 40.932 6.729 1.00 13.47 298 ASP A C 1
ATOM 2199 O O . ASP A 1 298 ? 11.753 41.236 6.696 1.00 13.68 298 ASP A O 1
ATOM 2204 N N . THR A 1 299 ? 13.927 41.838 6.828 1.00 14.29 299 THR A N 1
ATOM 2205 C CA . THR A 1 299 ? 13.614 43.274 6.845 1.00 14.65 299 THR A CA 1
ATOM 2206 C C . THR A 1 299 ? 13.172 43.828 5.497 1.00 14.48 299 THR A C 1
ATOM 2207 O O . THR A 1 299 ? 12.651 44.941 5.413 1.00 14.98 299 THR A O 1
ATOM 2211 N N . LEU A 1 300 ? 13.360 43.047 4.433 1.00 14.22 300 LEU A N 1
ATOM 2212 C CA . LEU A 1 300 ? 12.938 43.436 3.102 1.00 14.45 300 LEU A CA 1
ATOM 2213 C C . LEU A 1 300 ? 11.478 43.912 3.115 1.00 14.54 300 LEU A C 1
ATOM 2214 O O . LEU A 1 300 ? 10.609 43.233 3.675 1.00 14.39 300 LEU A O 1
ATOM 2219 N N . PRO A 1 301 ? 11.166 45.054 2.520 1.00 14.35 301 PRO A N 1
ATOM 2220 C CA . PRO A 1 301 ? 9.766 45.401 2.290 1.00 14.60 301 PRO A CA 1
ATOM 2221 C C . PRO A 1 301 ? 9.107 44.337 1.428 1.00 14.46 301 PRO A C 1
ATOM 2222 O O . PRO A 1 301 ? 9.633 44.001 0.375 1.00 14.80 301 PRO A O 1
ATOM 2226 N N . VAL A 1 302 ? 8.011 43.742 1.883 1.00 14.39 302 VAL A N 1
ATOM 2227 C CA . VAL A 1 302 ? 7.398 42.668 1.107 1.00 14.59 302 VAL A CA 1
ATOM 2228 C C . VAL A 1 302 ? 6.880 43.154 -0.228 1.00 15.02 302 VAL A C 1
ATOM 2229 O O . VAL A 1 302 ? 6.697 42.361 -1.140 1.00 14.86 302 VAL A O 1
ATOM 2233 N N . ALA A 1 303 ? 6.676 44.466 -0.381 1.00 15.04 303 ALA A N 1
ATOM 2234 C CA . ALA A 1 303 ? 6.319 45.003 -1.687 1.00 16.09 303 ALA A CA 1
ATOM 2235 C C . ALA A 1 303 ? 7.360 44.667 -2.772 1.00 16.38 303 ALA A C 1
ATOM 2236 O O . ALA A 1 303 ? 6.996 44.548 -3.933 1.00 17.08 303 ALA A O 1
ATOM 2238 N N . GLU A 1 304 ? 8.619 44.502 -2.370 1.00 16.28 304 GLU A N 1
ATOM 2239 C CA . GLU A 1 304 ? 9.700 44.059 -3.279 1.00 16.80 304 GLU A CA 1
ATOM 2240 C C . GLU A 1 304 ? 9.407 42.712 -3.940 1.00 16.93 304 GLU A C 1
ATOM 2241 O O . GLU A 1 304 ? 9.851 42.444 -5.066 1.00 17.13 304 GLU A O 1
ATOM 2247 N N . ILE A 1 305 ? 8.688 41.844 -3.241 1.00 16.17 305 ILE A N 1
ATOM 2248 C CA . ILE A 1 305 ? 8.319 40.547 -3.803 1.00 15.52 305 ILE A CA 1
ATOM 2249 C C . ILE A 1 305 ? 7.429 40.747 -5.036 1.00 16.05 305 ILE A C 1
ATOM 2250 O O . ILE A 1 305 ? 7.611 40.107 -6.070 1.00 16.50 305 ILE A O 1
ATOM 2255 N N . ALA A 1 306 ? 6.479 41.669 -4.937 1.00 15.74 306 ALA A N 1
ATOM 2256 C CA . ALA A 1 306 ? 5.620 41.992 -6.057 1.00 16.04 306 ALA A CA 1
ATOM 2257 C C . ALA A 1 306 ? 6.409 42.641 -7.197 1.00 16.09 306 ALA A C 1
ATOM 2258 O O . ALA A 1 306 ? 6.168 42.321 -8.357 1.00 17.21 306 ALA A O 1
ATOM 2260 N N . LYS A 1 307 ? 7.354 43.510 -6.856 1.00 16.49 307 LYS A N 1
ATOM 2261 C CA . LYS A 1 307 ? 8.212 44.191 -7.843 1.00 17.15 307 LYS A CA 1
ATOM 2262 C C . LYS A 1 307 ? 8.992 43.207 -8.714 1.00 16.68 307 LYS A C 1
ATOM 2263 O O . LYS A 1 307 ? 9.130 43.436 -9.896 1.00 17.72 307 LYS A O 1
ATOM 2269 N N . TYR A 1 308 ? 9.519 42.137 -8.112 1.00 16.11 308 TYR A N 1
ATOM 2270 C CA . TYR A 1 308 ? 10.413 41.201 -8.801 1.00 15.82 308 TYR A CA 1
ATOM 2271 C C . TYR A 1 308 ? 9.724 39.889 -9.199 1.00 14.69 308 TYR A C 1
ATOM 2272 O O . TYR A 1 308 ? 10.398 38.972 -9.681 1.00 15.25 308 TYR A O 1
ATOM 2281 N N . ARG A 1 309 ? 8.405 39.795 -9.055 1.00 14.61 309 ARG A N 1
ATOM 2282 C CA . ARG A 1 309 ? 7.666 38.547 -9.243 1.00 14.33 309 ARG A CA 1
ATOM 2283 C C . ARG A 1 309 ? 7.764 38.001 -10.662 1.00 15.12 309 ARG A C 1
ATOM 2284 O O . ARG A 1 309 ? 8.032 36.820 -10.868 1.00 14.70 309 ARG A O 1
ATOM 2292 N N . LYS A 1 310 ? 7.533 38.869 -11.638 1.00 16.50 310 LYS A N 1
ATOM 2293 C CA . LYS A 1 310 ? 7.557 38.438 -13.031 1.00 17.51 310 LYS A CA 1
ATOM 2294 C C . LYS A 1 310 ? 8.982 38.038 -13.433 1.00 16.80 310 LYS A C 1
ATOM 2295 O O . LYS A 1 310 ? 9.164 37.006 -14.062 1.00 17.35 310 LYS A O 1
ATOM 2301 N N . GLN A 1 311 ? 9.984 38.796 -13.015 1.00 16.80 311 GLN A N 1
ATOM 2302 C CA . GLN A 1 311 ? 11.382 38.454 -13.262 1.00 16.82 311 GLN A CA 1
ATOM 2303 C C . GLN A 1 311 ? 11.724 37.075 -12.667 1.00 16.37 311 GLN A C 1
ATOM 2304 O O . GLN A 1 311 ? 12.406 36.267 -13.280 1.00 17.48 311 GLN A O 1
ATOM 2310 N N . ALA A 1 312 ? 11.210 36.809 -11.473 1.00 14.86 312 ALA A N 1
ATOM 2311 C CA . ALA A 1 312 ? 11.443 35.553 -10.787 1.00 13.83 312 ALA A CA 1
ATOM 2312 C C . ALA A 1 312 ? 10.831 34.398 -11.559 1.00 13.60 312 ALA A C 1
ATOM 2313 O O . ALA A 1 312 ? 11.480 33.382 -11.747 1.00 13.59 312 ALA A O 1
ATOM 2315 N N . SER A 1 313 ? 9.575 34.536 -11.991 1.00 13.64 313 SER A N 1
ATOM 2316 C CA . SER A 1 313 ? 8.891 33.510 -12.747 1.00 13.69 313 SER A CA 1
ATOM 2317 C C . SER A 1 313 ? 9.643 33.207 -14.053 1.00 14.77 313 SER A C 1
ATOM 2318 O O . SER A 1 313 ? 9.761 32.052 -14.492 1.00 14.49 313 SER A O 1
ATOM 2321 N N . GLU A 1 314 ? 10.137 34.265 -14.680 1.00 15.50 314 GLU A N 1
ATOM 2322 C CA . GLU A 1 314 ? 10.847 34.096 -15.942 1.00 16.54 314 GLU A CA 1
ATOM 2323 C C . GLU A 1 314 ? 12.179 33.386 -15.708 1.00 15.71 314 GLU A C 1
ATOM 2324 O O . GLU A 1 314 ? 12.589 32.580 -16.555 1.00 15.99 314 GLU A O 1
ATOM 2330 N N . LEU A 1 315 ? 12.834 33.633 -14.571 1.00 15.11 315 LEU A N 1
ATOM 2331 C CA . LEU A 1 315 ? 14.082 32.928 -14.245 1.00 15.26 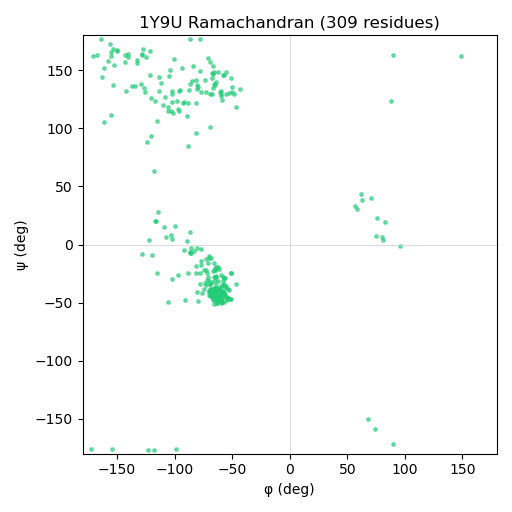315 LEU A CA 1
ATOM 2332 C C . LEU A 1 315 ? 13.818 31.436 -13.994 1.00 14.24 315 LEU A C 1
ATOM 2333 O O . LEU A 1 315 ? 14.563 30.568 -14.426 1.00 13.63 315 LEU A O 1
ATOM 2338 N N . VAL A 1 316 ? 12.753 31.122 -13.277 1.00 13.31 316 VAL A N 1
ATOM 2339 C CA . VAL A 1 316 ? 12.380 29.745 -13.039 1.00 12.62 316 VAL A CA 1
ATOM 2340 C C . VAL A 1 316 ? 12.185 29.001 -14.364 1.00 12.90 316 VAL A C 1
ATOM 2341 O O . VAL A 1 316 ? 12.658 27.874 -14.533 1.00 12.91 316 VAL A O 1
ATOM 2345 N N . ASP A 1 317 ? 11.539 29.662 -15.322 1.00 13.42 317 ASP A N 1
ATOM 2346 C CA . ASP A 1 317 ? 11.320 29.072 -16.642 1.00 14.28 317 ASP A CA 1
ATOM 2347 C C . ASP A 1 317 ? 12.620 28.935 -17.452 1.00 13.91 317 ASP A C 1
ATOM 2348 O O . ASP A 1 317 ? 12.825 27.906 -18.110 1.00 14.74 317 ASP A O 1
ATOM 2353 N N . LYS A 1 318 ? 13.496 29.932 -17.346 1.00 13.66 318 LYS A N 1
ATOM 2354 C CA . LYS A 1 318 ? 14.791 29.922 -18.037 1.00 14.05 318 LYS A CA 1
ATOM 2355 C C . LYS A 1 318 ? 15.581 28.681 -17.686 1.00 13.99 318 LYS A C 1
ATOM 2356 O O . LYS A 1 318 ? 16.158 28.029 -18.544 1.00 14.47 318 LYS A O 1
ATOM 2362 N N . VAL A 1 319 ? 15.607 28.340 -16.405 1.00 13.30 319 VAL A N 1
ATOM 2363 C CA . VAL A 1 319 ? 16.388 27.207 -15.937 1.00 13.78 319 VAL A CA 1
ATOM 2364 C C . VAL A 1 319 ? 15.682 25.855 -16.093 1.00 13.72 319 VAL A C 1
ATOM 2365 O O . VAL A 1 319 ? 16.276 24.810 -15.784 1.00 14.74 319 VAL A O 1
ATOM 2369 N N . GLY A 1 320 ? 14.428 25.857 -16.523 1.00 13.49 320 GLY A N 1
ATOM 2370 C CA . GLY A 1 320 ? 13.676 24.624 -16.697 1.00 13.28 320 GLY A CA 1
ATOM 2371 C C . GLY A 1 320 ? 13.534 23.894 -15.363 1.00 13.00 320 GLY A C 1
ATOM 2372 O O . GLY A 1 320 ? 13.691 22.689 -15.277 1.00 13.00 320 GLY A O 1
ATOM 2373 N N . PHE A 1 321 ? 13.237 24.657 -14.316 1.00 12.75 321 PHE A N 1
ATOM 2374 C CA . PHE A 1 321 ? 13.216 24.143 -12.942 1.00 11.90 321 PHE A CA 1
ATOM 2375 C C . PHE A 1 321 ? 12.310 22.936 -12.756 1.00 12.22 321 PHE A C 1
ATOM 2376 O O . PHE A 1 321 ? 12.635 22.050 -11.972 1.00 12.92 321 PHE A O 1
ATOM 2384 N N . ASP A 1 322 ? 11.180 22.892 -13.453 1.00 12.91 322 ASP A N 1
ATOM 2385 C CA . ASP A 1 322 ? 10.209 21.818 -13.275 1.00 14.32 322 ASP A CA 1
ATOM 2386 C C . ASP A 1 322 ? 10.450 20.610 -14.183 1.00 16.13 322 ASP A C 1
ATOM 2387 O O . ASP A 1 322 ? 9.690 19.645 -14.135 1.00 16.68 322 ASP A O 1
ATOM 2392 N N . ASN A 1 323 ? 11.515 20.625 -14.979 1.00 17.01 323 ASN A N 1
ATOM 2393 C CA . ASN A 1 323 ? 11.761 19.509 -15.900 1.00 18.34 323 ASN A CA 1
ATOM 2394 C C . ASN A 1 323 ? 12.374 18.308 -15.199 1.00 20.27 323 ASN A C 1
ATOM 2395 O O . ASN A 1 323 ? 12.577 18.324 -13.990 1.00 21.23 323 ASN A O 1
#